Protein AF-0000000085066310 (afdb_homodimer)

Organism: Acidithiobacillus ferrooxidans (strain ATCC 23270 / DSM 14882 / CIP 104768 / NCIMB 8455) (NCBI:txid243159)

Foldseek 3Di:
DWAALVVLCVQAPQDDLLSFWGGWPDDDLFKTKTKGDSLQPQPRPCDDPSFAFLVCVVSVQLSRVSSSQCVNVPQPDPADRQRWFDWDDWDDKDFPDGTDNPFPDMKMKMWGFDDDDQKTKIWMFIDGPNHTGMITIIIGGRDRDDPVPPPPPPDPPPPCPPPDDD/DWAALVVLCVQAPQDDLLSFWGGWPDDDLFKTKTKGDSLQPQPRPCDDPSFAFLVCVVSVQLSRVSSSQCVNVPQPDPADRLRWFDWDDWDDKDFPDGTDNPFPDMKMKMWGFDDDDQKTKIWIFIDGPNHTGMITITIGGRDRDDPVPPPPPPDPPPPPPDPDDD

Nearest PDB structures (foldseek):
  1z6b-assembly4_E  TM=8.223E-01  e=6.954E-07  Plasmodium falciparum
  3az8-assembly2_I  TM=8.153E-01  e=3.524E-06  Plasmodium falciparum
  3bnv-assembly2_C  TM=6.975E-01  e=3.395E-04  Campylobacter jejuni
  3bnv-assembly4_H  TM=7.138E-01  e=5.490E-04  Campylobacter jejuni
  2own-assembly1_A  TM=6.903E-01  e=4.981E-02  Lactiplantibacillus plantarum

pLDDT: mean 79.01, std 23.28, range [21.73, 98.81]

Structure (mmCIF, N/CA/C/O backbone):
data_AF-0000000085066310-model_v1
#
loop_
_entity.id
_entity.type
_entity.pdbx_description
1 polymer '3-hydroxylacyl-ACP dehydratase'
#
loop_
_atom_site.group_PDB
_atom_site.id
_atom_site.type_symbol
_atom_site.label_atom_id
_atom_site.label_alt_id
_atom_site.label_comp_id
_atom_site.label_asym_id
_atom_site.label_entity_id
_atom_site.label_seq_id
_atom_site.pdbx_PDB_ins_code
_atom_site.Cartn_x
_atom_site.Cartn_y
_atom_site.Cartn_z
_atom_site.occupancy
_atom_site.B_iso_or_equiv
_atom_site.auth_seq_id
_atom_site.auth_comp_id
_atom_site.auth_asym_id
_atom_site.auth_atom_id
_atom_site.pdbx_PDB_model_num
ATOM 1 N N . MET A 1 1 ? -6.781 -30.469 -7.293 1 61.94 1 MET A N 1
ATOM 2 C CA . MET A 1 1 ? -6.387 -30.062 -5.941 1 61.94 1 MET A CA 1
ATOM 3 C C . MET A 1 1 ? -6.902 -28.672 -5.609 1 61.94 1 MET A C 1
ATOM 5 O O . MET A 1 1 ? -6.945 -27.797 -6.477 1 61.94 1 MET A O 1
ATOM 9 N N . GLN A 1 2 ? -7.566 -28.5 -4.441 1 82.88 2 GLN A N 1
ATOM 10 C CA . GLN A 1 2 ? -8.102 -27.188 -4.059 1 82.88 2 GLN A CA 1
ATOM 11 C C . GLN A 1 2 ? -6.98 -26.25 -3.629 1 82.88 2 GLN A C 1
ATOM 13 O O . GLN A 1 2 ? -6.117 -26.625 -2.83 1 82.88 2 GLN A O 1
ATOM 18 N N . LEU A 1 3 ? -6.816 -25.156 -4.305 1 93.94 3 LEU A N 1
ATOM 19 C CA . LEU A 1 3 ? -5.809 -24.156 -3.986 1 93.94 3 LEU A CA 1
ATOM 20 C C . LEU A 1 3 ? -6.328 -23.172 -2.943 1 93.94 3 LEU A C 1
ATOM 22 O O . LEU A 1 3 ? -6.707 -22.047 -3.279 1 93.94 3 LEU A O 1
ATOM 26 N N . ASP A 1 4 ? -6.316 -23.828 -1.697 1 95.19 4 ASP A N 1
ATOM 27 C CA . ASP A 1 4 ? -6.941 -23.109 -0.593 1 95.19 4 ASP A CA 1
ATOM 28 C C . ASP A 1 4 ? -5.914 -22.266 0.164 1 95.19 4 ASP A C 1
ATOM 30 O O . ASP A 1 4 ? -4.754 -22.172 -0.241 1 95.19 4 ASP A O 1
ATOM 34 N N . ARG A 1 5 ? -6.395 -21.672 1.243 1 94.19 5 ARG A N 1
ATOM 35 C CA . ARG A 1 5 ? -5.609 -20.734 2.037 1 94.19 5 ARG A CA 1
ATOM 36 C C . ARG A 1 5 ? -4.32 -21.375 2.535 1 94.19 5 ARG A C 1
ATOM 38 O O . ARG A 1 5 ? -3.262 -20.75 2.531 1 94.19 5 ARG A O 1
ATOM 45 N N . GLN A 1 6 ? -4.422 -22.547 2.949 1 89.94 6 GLN A N 1
ATOM 46 C CA . GLN A 1 6 ? -3.254 -23.266 3.455 1 89.94 6 GLN A CA 1
ATOM 47 C C . GLN A 1 6 ? -2.223 -23.484 2.352 1 89.94 6 GLN A C 1
ATOM 49 O O . GLN A 1 6 ? -1.021 -23.312 2.576 1 89.94 6 GLN A O 1
ATOM 54 N N . TRP A 1 7 ? -2.76 -23.953 1.267 1 91.19 7 TRP A N 1
ATOM 55 C CA . TRP A 1 7 ? -1.848 -24.141 0.143 1 91.19 7 TRP A CA 1
ATOM 56 C C . TRP A 1 7 ? -1.151 -22.828 -0.216 1 91.19 7 TRP A C 1
ATOM 58 O O . TRP A 1 7 ? 0.069 -22.797 -0.387 1 91.19 7 TRP A O 1
ATOM 68 N N . ILE A 1 8 ? -1.879 -21.688 -0.319 1 91.31 8 ILE A N 1
ATOM 69 C CA . ILE A 1 8 ? -1.356 -20.375 -0.689 1 91.31 8 ILE A CA 1
ATOM 70 C C . ILE A 1 8 ? -0.268 -19.953 0.296 1 91.31 8 ILE A C 1
ATOM 72 O O . ILE A 1 8 ? 0.771 -19.422 -0.105 1 91.31 8 ILE A O 1
ATOM 76 N N . ALA A 1 9 ? -0.475 -20.219 1.525 1 86.94 9 ALA A N 1
ATOM 77 C CA . ALA A 1 9 ? 0.463 -19.812 2.572 1 86.94 9 ALA A CA 1
ATOM 78 C C . ALA A 1 9 ? 1.837 -20.438 2.344 1 86.94 9 ALA A C 1
ATOM 80 O O . ALA A 1 9 ? 2.859 -19.844 2.697 1 86.94 9 ALA A O 1
ATOM 81 N N . GLY A 1 10 ? 1.832 -21.469 1.714 1 84.62 10 GLY A N 1
ATOM 82 C CA . GLY A 1 10 ? 3.084 -22.156 1.45 1 84.62 10 GLY A CA 1
ATOM 83 C C . GLY A 1 10 ? 3.797 -21.656 0.211 1 84.62 10 GLY A C 1
ATOM 84 O O . GLY A 1 10 ? 4.949 -22.016 -0.038 1 84.62 10 GLY A O 1
ATOM 85 N N . GLN A 1 11 ? 3.119 -20.781 -0.562 1 84.5 11 GLN A N 1
ATOM 86 C CA . GLN A 1 11 ? 3.641 -20.406 -1.87 1 84.5 11 GLN A CA 1
ATOM 87 C C . GLN A 1 11 ? 4.188 -18.969 -1.846 1 84.5 11 GLN A C 1
ATOM 89 O O . GLN A 1 11 ? 4.973 -18.594 -2.715 1 84.5 11 GLN A O 1
ATOM 94 N N . ILE A 1 12 ? 3.756 -18.172 -0.921 1 83.56 12 ILE A N 1
ATOM 95 C CA . ILE A 1 12 ? 4.117 -16.766 -0.964 1 83.56 12 ILE A CA 1
ATOM 96 C C . ILE A 1 12 ? 4.746 -16.344 0.365 1 83.56 12 ILE A C 1
ATOM 98 O O . ILE A 1 12 ? 4.527 -17 1.39 1 83.56 12 ILE A O 1
ATOM 102 N N . PRO A 1 13 ? 5.527 -15.25 0.332 1 78.5 13 PRO A N 1
ATOM 103 C CA . PRO A 1 13 ? 6.281 -14.852 1.522 1 78.5 13 PRO A CA 1
ATOM 104 C C . PRO A 1 13 ? 5.398 -14.242 2.605 1 78.5 13 PRO A C 1
ATOM 106 O O . PRO A 1 13 ? 5.809 -14.156 3.766 1 78.5 13 PRO A O 1
ATOM 109 N N . HIS A 1 14 ? 4.223 -13.836 2.262 1 79.25 14 HIS A N 1
ATOM 110 C CA . HIS A 1 14 ? 3.328 -13.219 3.234 1 79.25 14 HIS A CA 1
ATOM 111 C C . HIS A 1 14 ? 2.826 -14.234 4.254 1 79.25 14 HIS A C 1
ATOM 113 O O . HIS A 1 14 ? 2.361 -15.312 3.879 1 79.25 14 HIS A O 1
ATOM 119 N N . GLN A 1 15 ? 3.098 -13.859 5.555 1 75.31 15 GLN A N 1
ATOM 120 C CA . GLN A 1 15 ? 2.762 -14.836 6.586 1 75.31 15 GLN A CA 1
ATOM 121 C C . GLN A 1 15 ? 1.892 -14.211 7.672 1 75.31 15 GLN A C 1
ATOM 123 O O . GLN A 1 15 ? 1.785 -12.984 7.758 1 75.31 15 GLN A O 1
ATOM 128 N N . GLY A 1 16 ? 1.174 -15.195 8.391 1 80.69 16 GLY A N 1
ATOM 129 C CA . GLY A 1 16 ? 0.407 -14.773 9.547 1 80.69 16 GLY A CA 1
ATOM 130 C C . GLY A 1 16 ? -0.756 -13.867 9.195 1 80.69 16 GLY A C 1
ATOM 131 O O . GLY A 1 16 ? -1.56 -14.188 8.32 1 80.69 16 GLY A O 1
ATOM 132 N N . GLY A 1 17 ? -0.84 -12.703 9.945 1 83.81 17 GLY A N 1
ATOM 133 C CA . GLY A 1 17 ? -1.929 -11.758 9.75 1 83.81 17 GLY A CA 1
ATOM 134 C C . GLY A 1 17 ? -1.908 -11.094 8.383 1 83.81 17 GLY A C 1
ATOM 135 O O . GLY A 1 17 ? -2.906 -10.508 7.961 1 83.81 17 GLY A O 1
ATOM 136 N N . MET A 1 18 ? -0.832 -11.242 7.602 1 86.38 18 MET A N 1
ATOM 137 C CA . MET A 1 18 ? -0.729 -10.57 6.309 1 86.38 18 MET A CA 1
ATOM 138 C C . MET A 1 18 ? -0.994 -11.555 5.168 1 86.38 18 MET A C 1
ATOM 140 O O . MET A 1 18 ? -0.802 -11.211 3.998 1 86.38 18 MET A O 1
ATOM 144 N N . HIS A 1 19 ? -1.369 -12.727 5.562 1 90.25 19 HIS A N 1
ATOM 145 C CA . HIS A 1 19 ? -1.913 -13.648 4.574 1 90.25 19 HIS A CA 1
ATOM 146 C C . HIS A 1 19 ? -3.373 -13.328 4.2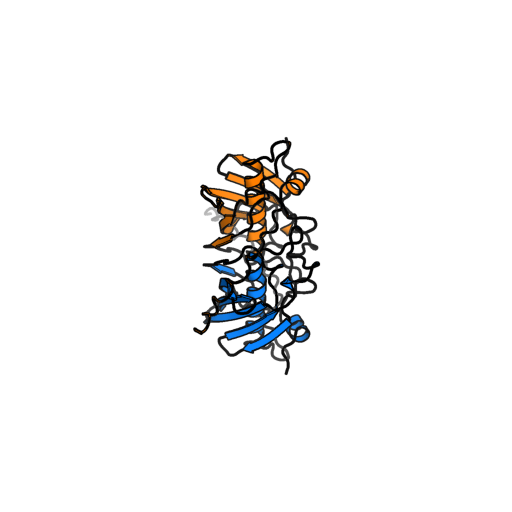7 1 90.25 19 HIS A C 1
ATOM 148 O O . HIS A 1 19 ? -4.266 -13.711 5.031 1 90.25 19 HIS A O 1
ATOM 154 N N . LEU A 1 20 ? -3.637 -12.82 3.061 1 94.81 20 LEU A N 1
ATOM 155 C CA . LEU A 1 20 ? -4.898 -12.125 2.834 1 94.81 20 LEU A CA 1
ATOM 156 C C . LEU A 1 20 ? -5.855 -12.977 2.012 1 94.81 20 LEU A C 1
ATOM 158 O O . LEU A 1 20 ? -7.074 -12.828 2.109 1 94.81 20 LEU A O 1
ATOM 162 N N . LEU A 1 21 ? -5.367 -13.859 1.198 1 96.88 21 LEU A N 1
ATOM 163 C CA . LEU A 1 21 ? -6.188 -14.586 0.234 1 96.88 21 LEU A CA 1
ATOM 164 C C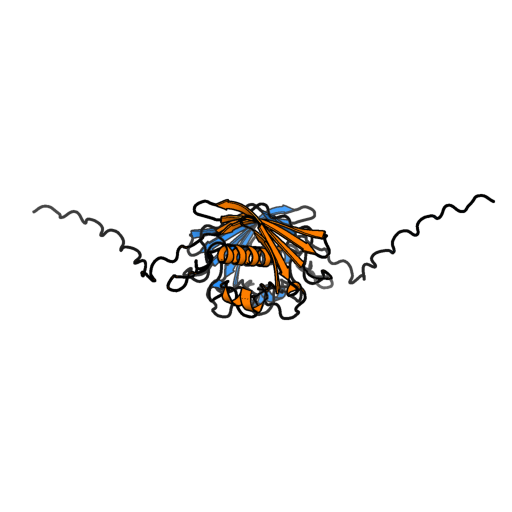 . LEU A 1 21 ? -6.734 -15.867 0.844 1 96.88 21 LEU A C 1
ATOM 166 O O . LEU A 1 21 ? -6.059 -16.516 1.651 1 96.88 21 LEU A O 1
ATOM 170 N N . ASP A 1 22 ? -7.922 -16.234 0.406 1 97.44 22 ASP A N 1
ATOM 171 C CA . ASP A 1 22 ? -8.555 -17.453 0.907 1 97.44 22 ASP A CA 1
ATOM 172 C C . ASP A 1 22 ? -8.367 -18.609 -0.069 1 97.44 22 ASP A C 1
ATOM 174 O O . ASP A 1 22 ? -8.219 -19.766 0.347 1 97.44 22 ASP A O 1
ATOM 178 N N . ALA A 1 23 ? -8.484 -18.266 -1.396 1 97.94 23 ALA A N 1
ATOM 179 C CA . ALA A 1 23 ? -8.445 -19.359 -2.365 1 97.94 23 ALA A CA 1
ATOM 180 C C . ALA A 1 23 ? -8.141 -18.828 -3.768 1 97.94 23 ALA A C 1
ATOM 182 O O . ALA A 1 23 ? -8.367 -17.656 -4.059 1 97.94 23 ALA A O 1
ATOM 183 N N . VAL A 1 24 ? -7.609 -19.781 -4.609 1 98.12 24 VAL A N 1
ATOM 184 C CA . VAL A 1 24 ? -7.574 -19.578 -6.055 1 98.12 24 VAL A CA 1
ATOM 185 C C . VAL A 1 24 ? -8.82 -20.188 -6.695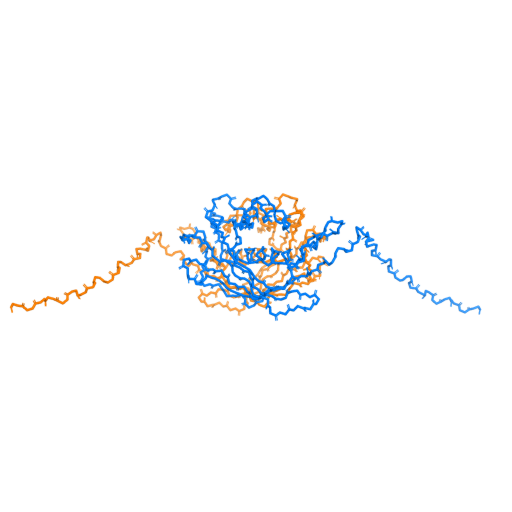 1 98.12 24 VAL A C 1
ATOM 187 O O . VAL A 1 24 ? -9.047 -21.391 -6.609 1 98.12 24 VAL A O 1
ATOM 190 N N . GLU A 1 25 ? -9.57 -19.359 -7.32 1 98 25 GLU A N 1
ATOM 191 C CA . GLU A 1 25 ? -10.789 -19.828 -7.969 1 98 25 GLU A CA 1
ATOM 192 C C . GLU A 1 25 ? -10.492 -20.391 -9.352 1 98 25 GLU A C 1
ATOM 194 O O . GLU A 1 25 ? -11.062 -21.422 -9.742 1 98 25 GLU A O 1
ATOM 199 N N . ARG A 1 26 ? -9.727 -19.75 -10.062 1 97.81 26 ARG A N 1
ATOM 200 C CA . ARG A 1 26 ? -9.32 -20.172 -11.398 1 97.81 26 ARG A CA 1
ATOM 201 C C . ARG A 1 26 ? -8 -19.531 -11.805 1 97.81 26 ARG A C 1
ATOM 203 O O . ARG A 1 26 ? -7.645 -18.469 -11.305 1 97.81 26 ARG A O 1
ATOM 210 N N . TRP A 1 27 ? -7.316 -20.234 -12.68 1 97.44 27 TRP A N 1
ATOM 211 C CA . TRP A 1 27 ? -6.078 -19.672 -13.211 1 97.44 27 TRP A CA 1
ATOM 212 C C . TRP A 1 27 ? -5.688 -20.344 -14.523 1 97.44 27 TRP A C 1
ATOM 214 O O . TRP A 1 27 ? -6.176 -21.438 -14.828 1 97.44 27 TRP A O 1
ATOM 224 N N . ASP A 1 28 ? -5.008 -19.703 -15.289 1 96.88 28 ASP A N 1
ATOM 225 C CA . ASP A 1 28 ? -4.305 -20.234 -16.453 1 96.88 28 ASP A CA 1
ATOM 226 C C . ASP A 1 28 ? -2.951 -19.562 -16.641 1 96.88 28 ASP A C 1
ATOM 228 O O . ASP A 1 28 ? -2.436 -18.938 -15.711 1 96.88 28 ASP A O 1
ATOM 232 N N . GLU A 1 29 ? -2.363 -19.688 -17.734 1 94.12 29 GLU A N 1
ATOM 233 C CA . GLU A 1 29 ? -1.018 -19.172 -17.953 1 94.12 29 GLU A CA 1
ATOM 234 C C . GLU A 1 29 ? -0.99 -17.641 -17.875 1 94.12 29 GLU A C 1
ATOM 236 O O . GLU A 1 29 ? 0.052 -17.047 -17.594 1 94.12 29 GLU A O 1
ATOM 241 N N . ASN A 1 30 ? -2.135 -17.047 -18.047 1 96.31 30 ASN A N 1
ATOM 242 C CA . ASN A 1 30 ? -2.113 -15.586 -18.172 1 96.31 30 ASN A CA 1
ATOM 243 C C . ASN A 1 30 ? -2.924 -14.906 -17.078 1 96.31 30 ASN A C 1
ATOM 245 O O . ASN A 1 30 ? -2.812 -13.695 -16.875 1 96.31 30 ASN A O 1
ATOM 249 N N . THR A 1 31 ? -3.715 -15.672 -16.453 1 97.88 31 THR A N 1
ATOM 250 C CA . THR A 1 31 ? -4.645 -15.023 -15.523 1 97.88 31 THR A CA 1
ATOM 251 C C . THR A 1 31 ? -4.797 -15.852 -14.25 1 97.88 31 THR A C 1
ATOM 253 O O . THR A 1 31 ? -4.68 -17.078 -14.281 1 97.88 31 THR A O 1
ATOM 256 N N . ILE A 1 32 ? -5.039 -15.133 -13.172 1 97.44 32 ILE A N 1
ATOM 257 C CA . ILE A 1 32 ? -5.43 -15.781 -11.93 1 97.44 32 ILE A CA 1
ATOM 258 C C . ILE A 1 32 ? -6.562 -15 -11.266 1 97.44 32 ILE A C 1
ATOM 260 O O . ILE A 1 32 ? -6.582 -13.766 -11.312 1 97.44 32 ILE A O 1
ATOM 264 N N . THR A 1 33 ? -7.5 -15.703 -10.711 1 98.69 33 THR A N 1
ATOM 265 C CA . THR A 1 33 ? -8.562 -15.125 -9.898 1 98.69 33 THR A CA 1
ATOM 266 C C . THR A 1 33 ? -8.586 -15.758 -8.508 1 98.69 33 THR A C 1
ATOM 268 O O . THR A 1 33 ? -8.641 -16.984 -8.375 1 98.69 33 THR A O 1
ATOM 271 N N . CYS A 1 34 ? -8.547 -14.906 -7.496 1 98.5 34 CYS A N 1
ATOM 272 C CA . CYS A 1 34 ? -8.547 -15.344 -6.102 1 98.5 34 CYS A CA 1
ATOM 273 C C . CYS A 1 34 ? -9.703 -14.727 -5.336 1 98.5 34 CYS A C 1
ATOM 275 O O . CYS A 1 34 ? -10.281 -13.719 -5.77 1 98.5 34 CYS A O 1
ATOM 277 N N . THR A 1 35 ? -9.984 -15.336 -4.227 1 98.44 35 THR A N 1
ATOM 278 C CA . THR A 1 35 ? -10.977 -14.789 -3.309 1 98.44 35 THR A CA 1
ATOM 279 C C . THR A 1 35 ? -10.344 -14.484 -1.952 1 98.44 35 THR A C 1
ATOM 281 O O . THR A 1 35 ? -9.328 -15.07 -1.588 1 98.44 35 THR A O 1
ATOM 284 N N . ALA A 1 36 ? -10.953 -13.492 -1.263 1 98.25 36 ALA A N 1
ATOM 285 C CA . ALA A 1 36 ? -10.484 -13.117 0.068 1 98.25 36 ALA A CA 1
ATOM 286 C C . ALA A 1 36 ? -11.633 -12.625 0.939 1 98.25 36 ALA A C 1
ATOM 288 O O . ALA A 1 36 ? -12.57 -12 0.441 1 98.25 36 ALA A O 1
ATOM 289 N N . THR A 1 37 ? -11.508 -12.852 2.266 1 97.88 37 THR A N 1
ATOM 290 C CA . THR A 1 37 ? -12.469 -12.359 3.246 1 97.88 37 THR A CA 1
ATOM 291 C C . THR A 1 37 ? -11.766 -11.555 4.332 1 97.88 37 THR A C 1
ATOM 293 O O . THR A 1 37 ? -12.414 -10.984 5.211 1 97.88 37 THR A O 1
ATOM 296 N N . SER A 1 38 ? -10.508 -11.438 4.254 1 96.44 38 SER A N 1
ATOM 297 C CA . SER A 1 38 ? -9.688 -10.906 5.336 1 96.44 38 SER A CA 1
ATOM 298 C C . SER A 1 38 ? -9.922 -9.406 5.52 1 96.44 38 SER A C 1
ATOM 300 O O . SER A 1 38 ? -9.617 -8.852 6.578 1 96.44 38 SER A O 1
ATOM 302 N N . HIS A 1 39 ? -10.43 -8.703 4.504 1 96.56 39 HIS A N 1
ATOM 303 C CA . HIS A 1 39 ? -10.719 -7.277 4.617 1 96.56 39 HIS A CA 1
ATOM 304 C C . HIS A 1 39 ? -11.734 -7.008 5.723 1 96.56 39 HIS A C 1
ATOM 306 O O . HIS A 1 39 ? -11.875 -5.871 6.18 1 96.56 39 HIS A O 1
ATOM 312 N N . ARG A 1 40 ? -12.391 -8.039 6.156 1 96 40 ARG A N 1
ATOM 313 C CA . ARG A 1 40 ? -13.422 -7.883 7.18 1 96 40 ARG A CA 1
ATOM 314 C C . ARG A 1 40 ? -12.867 -8.211 8.562 1 96 40 ARG A C 1
ATOM 316 O O . ARG A 1 40 ? -13.562 -8.062 9.57 1 96 40 ARG A O 1
ATOM 323 N N . TRP A 1 41 ? -11.695 -8.672 8.672 1 94.38 41 TRP A N 1
ATOM 324 C CA . TRP A 1 41 ? -11.086 -8.992 9.961 1 94.38 41 TRP A CA 1
ATOM 325 C C . TRP A 1 41 ? -10.805 -7.727 10.758 1 94.38 41 TRP A C 1
ATOM 327 O O . TRP A 1 41 ? -10.148 -6.809 10.266 1 94.38 41 TRP A O 1
ATOM 337 N N . GLU A 1 42 ? -11.211 -7.68 11.969 1 91 42 GLU A N 1
ATOM 338 C CA . GLU A 1 42 ? -10.945 -6.531 12.828 1 91 42 GLU A CA 1
ATOM 339 C C . GLU A 1 42 ? -9.477 -6.473 13.234 1 91 42 GLU A C 1
ATOM 341 O O . GLU A 1 42 ? -8.953 -5.395 13.523 1 91 42 GLU A O 1
ATOM 346 N N . THR A 1 43 ? -8.812 -7.602 13.172 1 87.06 43 THR A N 1
ATOM 347 C CA . THR A 1 43 ? -7.441 -7.707 13.664 1 87.06 43 THR A CA 1
ATOM 348 C C . THR A 1 43 ? -6.445 -7.57 12.516 1 87.06 43 THR A C 1
ATOM 350 O O . THR A 1 43 ? -5.25 -7.809 12.695 1 87.06 43 THR A O 1
ATOM 353 N N . LEU A 1 44 ? -6.938 -7.297 11.344 1 89.06 44 LEU A N 1
ATOM 354 C CA . LEU A 1 44 ? -6.035 -7.148 10.203 1 89.06 44 LEU A CA 1
ATOM 355 C C . LEU A 1 44 ? -5.023 -6.035 10.453 1 89.06 44 LEU A C 1
ATOM 357 O O . LEU A 1 44 ? -5.402 -4.891 10.695 1 89.06 44 LEU A O 1
ATOM 361 N N . PRO A 1 45 ? -3.742 -6.363 10.344 1 82.88 45 PRO A N 1
ATOM 362 C CA . PRO A 1 45 ? -2.701 -5.391 10.68 1 82.88 45 PRO A CA 1
ATOM 363 C C . PRO A 1 45 ? -2.727 -4.16 9.773 1 82.88 45 PRO A C 1
ATOM 365 O O . PRO A 1 45 ? -2.248 -3.092 10.164 1 82.88 45 PRO A O 1
ATOM 368 N N . LEU A 1 46 ? -3.324 -4.203 8.625 1 83.25 46 LEU A N 1
ATOM 369 C CA . LEU A 1 46 ? -3.348 -3.113 7.652 1 83.25 46 LEU A CA 1
ATOM 370 C C . LEU A 1 46 ? -4.355 -2.043 8.055 1 83.25 46 LEU A C 1
ATOM 372 O O . LEU A 1 46 ? -4.363 -0.947 7.492 1 83.25 46 LEU A O 1
ATOM 376 N N . ARG A 1 47 ? -5.156 -2.395 9.047 1 84.62 47 ARG A N 1
ATOM 377 C CA . ARG A 1 47 ? -6.16 -1.427 9.477 1 84.62 47 ARG A CA 1
ATOM 378 C C . ARG A 1 47 ? -5.523 -0.276 10.25 1 84.62 47 ARG A C 1
ATOM 380 O O . ARG A 1 47 ? -4.574 -0.483 11.008 1 84.62 47 ARG A O 1
ATOM 387 N N . ALA A 1 48 ? -6.035 0.836 9.969 1 75.44 48 ALA A N 1
ATOM 388 C CA . ALA A 1 48 ? -5.723 2.055 10.711 1 75.44 48 ALA A CA 1
ATOM 389 C C . ALA A 1 48 ? -6.988 2.674 11.297 1 75.44 48 ALA A C 1
ATOM 391 O O . ALA A 1 48 ? -7.926 2.998 10.562 1 75.44 48 ALA A O 1
ATOM 392 N N . HIS A 1 49 ? -7.09 2.734 12.578 1 73.19 49 HIS A N 1
ATOM 393 C CA . HIS A 1 49 ? -8.258 3.248 13.281 1 73.19 49 HIS A CA 1
ATOM 394 C C . HIS A 1 49 ? -9.5 2.434 12.953 1 73.19 49 HIS A C 1
ATOM 396 O O . HIS A 1 49 ? -10.562 3 12.664 1 73.19 49 HIS A O 1
ATOM 402 N N . GLY A 1 50 ? -9.242 1.265 12.875 1 78 50 GLY A N 1
ATOM 403 C CA . GLY A 1 50 ? -10.359 0.353 12.672 1 78 50 GLY A CA 1
ATOM 404 C C . GLY A 1 50 ? -10.812 0.274 11.227 1 78 50 GLY A C 1
ATOM 405 O O . GLY A 1 50 ? -11.758 -0.446 10.906 1 78 50 GLY A O 1
ATOM 406 N N . ARG A 1 51 ? -10.141 1.003 10.359 1 84.25 51 ARG A N 1
ATOM 407 C CA . ARG A 1 51 ? -10.547 1.027 8.953 1 84.25 51 ARG A CA 1
ATOM 408 C C . ARG A 1 51 ? -9.461 0.432 8.062 1 84.25 51 ARG A C 1
ATOM 410 O O . ARG A 1 51 ? -8.281 0.453 8.422 1 84.25 51 ARG A O 1
ATOM 417 N N . LEU A 1 52 ? -9.922 -0.106 6.941 1 90.25 52 LEU A N 1
ATOM 418 C CA . LEU A 1 52 ? -9.016 -0.588 5.902 1 90.25 52 LEU A CA 1
ATOM 419 C C . LEU A 1 52 ? -9.133 0.261 4.641 1 90.25 52 LEU A C 1
ATOM 421 O O . LEU A 1 52 ? -10.117 0.156 3.908 1 90.25 52 LEU A O 1
ATOM 425 N N . GLY A 1 53 ? -8.117 1.07 4.395 1 87.56 53 GLY A N 1
ATOM 426 C CA . GLY A 1 53 ? -8.148 1.915 3.211 1 87.56 53 GLY A CA 1
ATOM 427 C C . GLY A 1 53 ? -8.148 1.126 1.915 1 87.56 53 GLY A C 1
ATOM 428 O O . GLY A 1 53 ? -7.562 0.042 1.843 1 87.56 53 GLY A O 1
ATOM 429 N N . ALA A 1 54 ? -8.68 1.703 0.937 1 91.31 54 ALA A N 1
ATOM 430 C CA . ALA A 1 54 ? -8.828 1.015 -0.342 1 91.31 54 ALA A CA 1
ATOM 431 C C . ALA A 1 54 ? -7.469 0.723 -0.971 1 91.31 54 ALA A C 1
ATOM 433 O O . ALA A 1 54 ? -7.312 -0.264 -1.694 1 91.31 54 ALA A O 1
ATOM 434 N N . ALA A 1 55 ? -6.469 1.556 -0.714 1 89.25 55 ALA A N 1
ATOM 435 C CA . ALA A 1 55 ? -5.145 1.375 -1.301 1 89.25 55 ALA A CA 1
ATOM 436 C C . ALA A 1 55 ? -4.527 0.048 -0.867 1 89.25 55 ALA A C 1
ATOM 438 O O . ALA A 1 55 ? -3.68 -0.507 -1.567 1 89.25 55 ALA A O 1
ATOM 439 N N . CYS A 1 56 ? -4.984 -0.448 0.251 1 90.75 56 CYS A N 1
ATOM 440 C CA . CYS A 1 56 ? -4.492 -1.732 0.738 1 90.75 56 CYS A CA 1
ATOM 441 C C . CYS A 1 56 ? -4.867 -2.857 -0.219 1 90.75 56 CYS A C 1
ATOM 443 O O . CYS A 1 56 ? -4.293 -3.947 -0.157 1 90.75 56 CYS A O 1
ATOM 445 N N . GLY A 1 57 ? -5.789 -2.576 -1.09 1 94.69 57 GLY A N 1
ATOM 446 C CA . GLY A 1 57 ? -6.121 -3.547 -2.121 1 94.69 57 GLY A CA 1
ATOM 447 C C . GLY A 1 57 ? -4.934 -3.924 -2.986 1 94.69 57 GLY A C 1
ATOM 448 O O . GLY A 1 57 ? -4.91 -5.004 -3.582 1 94.69 57 GLY A O 1
ATOM 449 N N . ILE A 1 58 ? -3.994 -3.092 -3.031 1 91.56 58 ILE A N 1
ATOM 450 C CA . ILE A 1 58 ? -2.779 -3.377 -3.787 1 91.56 58 ILE A CA 1
ATOM 451 C C . ILE A 1 58 ? -2.072 -4.59 -3.186 1 91.56 58 ILE A C 1
ATOM 453 O O . ILE A 1 58 ? -1.518 -5.418 -3.914 1 91.56 58 ILE A O 1
ATOM 457 N N . GLU A 1 59 ? -2.068 -4.691 -1.887 1 90.31 59 GLU A N 1
ATOM 458 C CA . GLU A 1 59 ? -1.46 -5.844 -1.229 1 90.31 59 GLU A CA 1
ATOM 459 C C . GLU A 1 59 ? -2.168 -7.141 -1.616 1 90.31 59 GLU A C 1
ATOM 461 O O . GLU A 1 59 ? -1.526 -8.18 -1.783 1 90.31 59 GLU A O 1
ATOM 466 N N . TYR A 1 60 ? -3.486 -7.137 -1.712 1 95.19 60 TYR A N 1
ATOM 467 C CA . TYR A 1 60 ? -4.25 -8.289 -2.182 1 95.19 60 TYR A CA 1
ATOM 468 C C . TYR A 1 60 ? -3.822 -8.688 -3.59 1 95.19 60 TYR A C 1
ATOM 470 O O . TYR A 1 60 ? -3.611 -9.867 -3.869 1 95.19 60 TYR A O 1
ATOM 478 N N . ALA A 1 61 ? -3.723 -7.68 -4.402 1 95.44 61 ALA A N 1
ATOM 479 C CA . ALA A 1 61 ? -3.305 -7.922 -5.781 1 95.44 61 ALA A CA 1
ATOM 480 C C . ALA A 1 61 ? -1.889 -8.492 -5.832 1 95.44 61 ALA A C 1
ATOM 482 O O . ALA A 1 61 ? -1.616 -9.422 -6.59 1 95.44 61 ALA A O 1
ATOM 483 N N . ALA A 1 62 ? -1.027 -7.91 -5.055 1 91 62 ALA A N 1
ATOM 484 C CA . ALA A 1 62 ? 0.354 -8.383 -5.004 1 91 62 ALA A CA 1
ATOM 485 C C . ALA A 1 62 ? 0.415 -9.859 -4.621 1 91 62 ALA A C 1
ATOM 487 O O . ALA A 1 62 ? 1.188 -10.625 -5.203 1 91 62 ALA A O 1
ATOM 488 N N . GLN A 1 63 ? -0.368 -10.242 -3.65 1 91.06 63 GLN A N 1
ATOM 489 C CA . GLN A 1 63 ? -0.375 -11.641 -3.252 1 91.06 63 GLN A CA 1
ATOM 490 C C . GLN A 1 63 ? -0.905 -12.531 -4.375 1 91.06 63 GLN A C 1
ATOM 492 O O . GLN A 1 63 ? -0.362 -13.609 -4.629 1 91.06 63 GLN A O 1
ATOM 497 N N . ALA A 1 64 ? -1.969 -12.102 -5.039 1 95.5 64 ALA A N 1
ATOM 498 C CA . ALA A 1 64 ? -2.498 -12.875 -6.156 1 95.5 64 ALA A CA 1
ATOM 499 C C . ALA A 1 64 ? -1.438 -13.078 -7.234 1 95.5 64 ALA A C 1
ATOM 501 O O . ALA A 1 64 ? -1.284 -14.188 -7.766 1 95.5 64 ALA A O 1
ATOM 502 N N . MET A 1 65 ? -0.745 -12.062 -7.508 1 92.44 65 MET A N 1
ATOM 503 C CA . MET A 1 65 ? 0.312 -12.141 -8.508 1 92.44 65 MET A CA 1
ATOM 504 C C . MET A 1 65 ? 1.422 -13.086 -8.062 1 92.44 65 MET A C 1
ATOM 506 O O . MET A 1 65 ? 1.955 -13.852 -8.867 1 92.44 65 MET A O 1
ATOM 510 N N . ALA A 1 66 ? 1.774 -12.969 -6.836 1 88.44 66 ALA A N 1
ATOM 511 C CA . ALA A 1 66 ? 2.787 -13.875 -6.297 1 88.44 66 ALA A CA 1
ATOM 512 C C . ALA A 1 66 ? 2.342 -15.328 -6.414 1 88.44 66 ALA A C 1
ATOM 514 O O . ALA A 1 66 ? 3.135 -16.203 -6.781 1 88.44 66 ALA A O 1
ATOM 515 N N . VAL A 1 67 ? 1.121 -15.602 -6.094 1 91.69 67 VAL A N 1
ATOM 516 C CA . VAL A 1 67 ? 0.569 -16.953 -6.199 1 91.69 67 VAL A CA 1
ATOM 517 C C . VAL A 1 67 ? 0.606 -17.406 -7.652 1 91.69 67 VAL A C 1
ATOM 519 O O . VAL A 1 67 ? 0.965 -18.562 -7.938 1 91.69 67 VAL A O 1
ATOM 522 N N . HIS A 1 68 ? 0.251 -16.531 -8.523 1 93.12 68 HIS A N 1
ATOM 523 C CA . HIS A 1 68 ? 0.291 -16.875 -9.945 1 93.12 68 HIS A CA 1
ATOM 524 C C . HIS A 1 68 ? 1.701 -17.266 -10.375 1 93.12 68 HIS A C 1
ATOM 526 O O . HIS A 1 68 ? 1.887 -18.266 -11.078 1 93.12 68 HIS A O 1
ATOM 532 N N . GLY A 1 69 ? 2.582 -16.438 -9.977 1 86.38 69 GLY A N 1
ATOM 533 C CA . GLY A 1 69 ? 3.971 -16.75 -10.273 1 86.38 69 GLY A CA 1
ATOM 534 C C . GLY A 1 69 ? 4.398 -18.125 -9.758 1 86.38 69 GLY A C 1
ATOM 535 O O . GLY A 1 69 ? 5.102 -18.859 -10.453 1 86.38 69 GLY A O 1
ATOM 536 N N . ALA A 1 70 ? 4.012 -18.391 -8.602 1 85.31 70 ALA A N 1
ATOM 537 C CA . ALA A 1 70 ? 4.348 -19.672 -8 1 85.31 70 ALA A CA 1
ATOM 538 C C . ALA A 1 70 ? 3.738 -20.828 -8.797 1 85.31 70 ALA A C 1
ATOM 540 O O . ALA A 1 70 ? 4.34 -21.906 -8.914 1 85.31 70 ALA A O 1
ATOM 541 N N . LEU A 1 71 ? 2.564 -20.625 -9.242 1 88.81 71 LEU A N 1
ATOM 542 C CA . LEU A 1 71 ? 1.869 -21.641 -10.016 1 88.81 71 LEU A CA 1
ATOM 543 C C . LEU A 1 71 ? 2.531 -21.844 -11.383 1 88.81 71 LEU A C 1
ATOM 545 O O . LEU A 1 71 ? 2.553 -22.953 -11.914 1 88.81 71 LEU A O 1
ATOM 549 N N . LEU A 1 72 ? 2.977 -20.812 -11.945 1 85.19 72 LEU A N 1
ATOM 550 C CA . LEU A 1 72 ? 3.607 -20.875 -13.258 1 85.19 72 LEU A CA 1
ATOM 551 C C . LEU A 1 72 ? 4.996 -21.5 -13.164 1 85.19 72 LEU A C 1
ATOM 553 O O . LEU A 1 72 ? 5.477 -22.094 -14.133 1 85.19 72 LEU A O 1
ATOM 557 N N . CYS A 1 73 ? 5.625 -21.188 -12.109 1 78.12 73 CYS A N 1
ATOM 558 C CA . CYS A 1 73 ? 6.961 -21.734 -11.898 1 78.12 73 CYS A CA 1
ATOM 559 C C . CYS A 1 73 ? 7.004 -22.594 -10.641 1 78.12 73 CYS A C 1
ATOM 561 O O . CYS A 1 73 ? 7.559 -22.188 -9.617 1 78.12 73 CYS A O 1
ATOM 563 N N . PRO A 1 74 ? 6.281 -23.766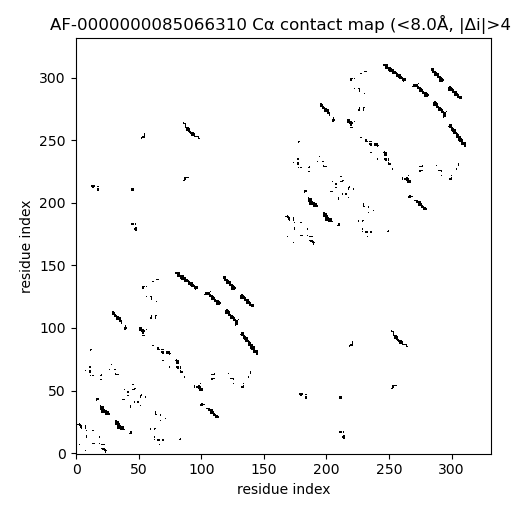 -10.781 1 62.66 74 PRO A N 1
ATOM 564 C CA . PRO A 1 74 ? 6.23 -24.594 -9.57 1 62.66 74 PRO A CA 1
ATOM 565 C C . PRO A 1 74 ? 7.613 -25.062 -9.125 1 62.66 74 PRO A C 1
ATOM 567 O O . PRO A 1 74 ? 8.508 -25.25 -9.953 1 62.66 74 PRO A O 1
ATOM 570 N N . THR A 1 75 ? 7.961 -24.781 -7.895 1 55.25 75 THR A N 1
ATOM 571 C CA . THR A 1 75 ? 9.219 -25.297 -7.371 1 55.25 75 THR A CA 1
ATOM 572 C C . THR A 1 75 ? 9.367 -26.781 -7.691 1 55.25 75 THR A C 1
ATOM 574 O O . THR A 1 75 ? 8.453 -27.578 -7.438 1 55.25 75 THR A O 1
ATOM 577 N N . THR A 1 76 ? 9.859 -27.109 -8.789 1 47.03 76 THR A N 1
ATOM 578 C CA . THR A 1 76 ? 10.211 -28.516 -8.914 1 47.03 76 THR A CA 1
ATOM 579 C C . THR A 1 76 ? 11.023 -28.984 -7.715 1 47.03 76 THR A C 1
ATOM 581 O O . THR A 1 76 ? 11.711 -28.172 -7.074 1 47.03 76 THR A O 1
ATOM 584 N N . GLY A 1 77 ? 10.984 -30.344 -7.336 1 43.03 77 GLY A N 1
ATOM 585 C CA . GLY A 1 77 ? 11.625 -31.141 -6.301 1 43.03 77 GLY A CA 1
ATOM 586 C C . GLY A 1 77 ? 12.773 -30.422 -5.625 1 43.03 77 GLY A C 1
ATOM 587 O O . GLY A 1 77 ? 12.805 -30.297 -4.398 1 43.03 77 GLY A O 1
ATOM 588 N N . GLU A 1 78 ? 14.102 -30.609 -6.148 1 44.53 78 GLU A N 1
ATOM 589 C CA . GLU A 1 78 ? 15.359 -30.172 -5.566 1 44.53 78 GLU A CA 1
ATOM 590 C C . GLU A 1 78 ? 15.5 -28.641 -5.629 1 44.53 78 GLU A C 1
ATOM 592 O O . GLU A 1 78 ? 16.484 -28.094 -5.16 1 44.53 78 GLU A O 1
ATOM 597 N N . GLY A 1 79 ? 14.766 -27.938 -6.496 1 44.34 79 GLY A N 1
ATOM 598 C CA . GLY A 1 79 ? 15.07 -26.578 -6.957 1 44.34 79 GLY A CA 1
ATOM 599 C C . GLY A 1 79 ? 14.32 -25.516 -6.191 1 44.34 79 GLY A C 1
ATOM 600 O O . GLY A 1 79 ? 13.352 -25.797 -5.48 1 44.34 79 GLY A O 1
ATOM 601 N N . HIS A 1 80 ? 14.984 -24.375 -5.938 1 43.88 80 HIS A N 1
ATOM 602 C CA .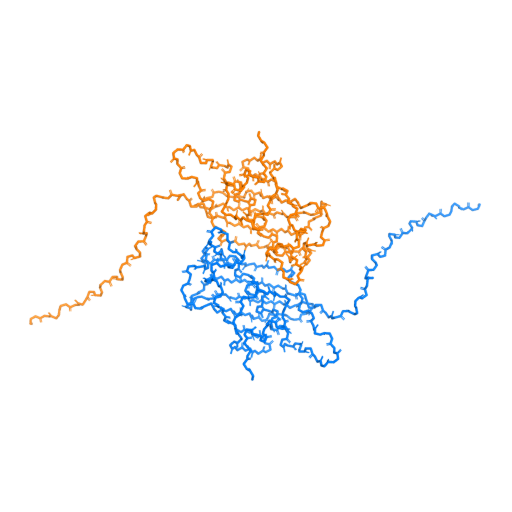 HIS A 1 80 ? 14.641 -23.172 -5.184 1 43.88 80 HIS A CA 1
ATOM 603 C C . HIS A 1 80 ? 13.328 -22.562 -5.676 1 43.88 80 HIS A C 1
ATOM 605 O O . HIS A 1 80 ? 13.133 -22.391 -6.883 1 43.88 80 HIS A O 1
ATOM 611 N N . ALA A 1 81 ? 12.227 -22.969 -5.148 1 43.72 81 ALA A N 1
ATOM 612 C CA . ALA A 1 81 ? 10.977 -22.25 -5.387 1 43.72 81 ALA A CA 1
ATOM 613 C C . ALA A 1 81 ? 11.25 -20.828 -5.879 1 43.72 81 ALA A C 1
ATOM 615 O O . ALA A 1 81 ? 12.148 -20.141 -5.379 1 43.72 81 ALA A O 1
ATOM 616 N N . VAL A 1 82 ? 11.039 -20.562 -7.176 1 46.41 82 VAL A N 1
ATOM 617 C CA . VAL A 1 82 ? 11.062 -19.172 -7.613 1 46.41 82 VAL A CA 1
ATOM 618 C C . VAL A 1 82 ? 10.664 -18.266 -6.453 1 46.41 82 VAL A C 1
ATOM 620 O O . VAL A 1 82 ? 9.594 -18.422 -5.863 1 46.41 82 VAL A O 1
ATOM 623 N N . GLN A 1 83 ? 11.5 -18.062 -5.543 1 50.72 83 GLN A N 1
ATOM 624 C CA . GLN A 1 83 ? 11.242 -17.062 -4.523 1 50.72 83 GLN A CA 1
ATOM 625 C C . GLN A 1 83 ? 10.477 -15.867 -5.102 1 50.72 83 GLN A C 1
ATOM 627 O O . GLN A 1 83 ? 10.883 -15.297 -6.117 1 50.72 83 GLN A O 1
ATOM 632 N N . LEU A 1 84 ? 9.109 -15.992 -5.195 1 54.16 84 LEU A N 1
ATOM 633 C CA . LEU A 1 84 ? 8.18 -14.938 -5.574 1 54.16 84 LEU A CA 1
ATOM 634 C C . LEU A 1 84 ? 8.805 -13.562 -5.367 1 54.16 84 LEU A C 1
ATOM 636 O O . LEU A 1 84 ? 9.438 -13.312 -4.336 1 54.16 84 LEU A O 1
ATOM 640 N N . GLY A 1 85 ? 9.156 -12.844 -6.566 1 62.62 85 GLY A N 1
ATOM 641 C CA . GLY A 1 85 ? 9.727 -11.531 -6.832 1 62.62 85 GLY A CA 1
ATOM 642 C C . GLY A 1 85 ? 9.07 -10.43 -6.02 1 62.62 85 GLY A C 1
ATOM 643 O O . GLY A 1 85 ? 8.164 -10.688 -5.227 1 62.62 85 GLY A O 1
ATOM 644 N N . TYR A 1 86 ? 9.656 -9.5 -5.754 1 71.75 86 TYR A N 1
ATOM 645 C CA . TYR A 1 86 ? 9.305 -8.25 -5.086 1 71.75 86 TYR A CA 1
ATOM 646 C C . TYR A 1 86 ? 8.57 -7.312 -6.031 1 71.75 86 TYR A C 1
ATOM 648 O O . TYR A 1 86 ? 8.852 -7.289 -7.234 1 71.75 86 TYR A O 1
ATOM 656 N N . LEU A 1 87 ? 7.516 -6.703 -5.406 1 79.38 87 LEU A N 1
ATOM 657 C CA . LEU A 1 87 ? 6.844 -5.641 -6.145 1 79.38 87 LEU A CA 1
ATOM 658 C C . LEU A 1 87 ? 7.824 -4.527 -6.504 1 79.38 87 LEU A C 1
ATOM 660 O O . LEU A 1 87 ? 8.477 -3.961 -5.625 1 79.38 87 LEU A O 1
ATOM 664 N N . ILE A 1 88 ? 8 -4.316 -7.793 1 80.12 88 ILE A N 1
ATOM 665 C CA . ILE A 1 88 ? 9 -3.322 -8.164 1 80.12 88 ILE A CA 1
ATOM 666 C C . ILE A 1 88 ? 8.312 -2.031 -8.602 1 80.12 88 ILE A C 1
ATOM 668 O O . ILE A 1 88 ? 8.922 -0.962 -8.602 1 80.12 88 ILE A O 1
ATOM 672 N N . SER A 1 89 ? 7.102 -2.111 -9.125 1 86.88 89 SER A N 1
ATOM 673 C CA . SER A 1 89 ? 6.379 -0.894 -9.477 1 86.88 89 SER A CA 1
ATOM 674 C C . SER A 1 89 ? 4.871 -1.104 -9.398 1 86.88 89 SER A C 1
ATOM 676 O O . SER A 1 89 ? 4.387 -2.227 -9.547 1 86.88 89 SER A O 1
ATOM 678 N N . VAL A 1 90 ? 4.191 -0.055 -9.078 1 90.38 90 VAL A N 1
ATOM 679 C CA . VAL A 1 90 ? 2.74 0.044 -9.195 1 90.38 90 VAL A CA 1
ATOM 680 C C . VAL A 1 90 ? 2.367 1.317 -9.953 1 90.38 90 VAL A C 1
ATOM 682 O O . VAL A 1 90 ? 2.971 2.371 -9.734 1 90.38 90 VAL A O 1
ATOM 685 N N . ARG A 1 91 ? 1.423 1.144 -10.891 1 88.62 91 ARG A N 1
ATOM 686 C CA . ARG A 1 91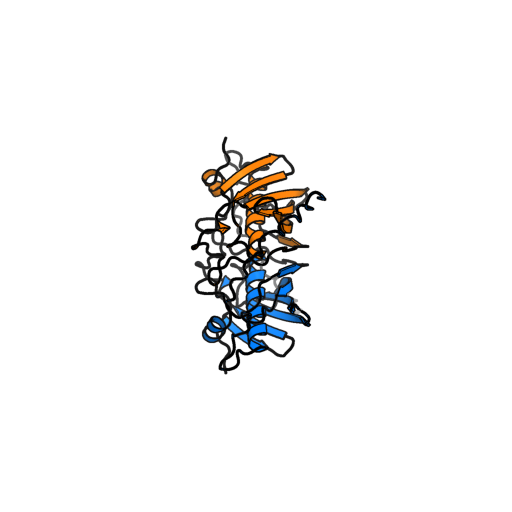 ? 1.085 2.271 -11.75 1 88.62 91 ARG A CA 1
ATOM 687 C C . ARG A 1 91 ? -0.415 2.324 -12.023 1 88.62 91 ARG A C 1
ATOM 689 O O . ARG A 1 91 ? -1.096 1.299 -11.977 1 88.62 91 ARG A O 1
ATOM 696 N N . ASN A 1 92 ? -0.857 3.584 -12.32 1 92.12 92 ASN A N 1
ATOM 697 C CA . ASN A 1 92 ? -2.209 3.85 -12.805 1 92.12 92 ASN A CA 1
ATOM 698 C C . ASN A 1 92 ? -3.26 3.188 -11.914 1 92.12 92 ASN A C 1
ATOM 700 O O . ASN A 1 92 ? -4.18 2.535 -12.414 1 92.12 92 ASN A O 1
ATOM 704 N N . VAL A 1 93 ? -3.041 3.344 -10.641 1 94.06 93 VAL A N 1
ATOM 705 C CA . VAL A 1 93 ? -3.994 2.768 -9.695 1 94.06 93 VAL A CA 1
ATOM 706 C C . VAL A 1 93 ? -5.199 3.695 -9.547 1 94.06 93 VAL A C 1
ATOM 708 O O . VAL A 1 93 ? -5.039 4.898 -9.328 1 94.06 93 VAL A O 1
ATOM 711 N N . VAL A 1 94 ? -6.344 3.15 -9.719 1 92.94 94 VAL A N 1
ATOM 712 C CA . VAL A 1 94 ? -7.594 3.877 -9.516 1 92.94 94 VAL A CA 1
ATOM 713 C C . VAL A 1 94 ? -8.383 3.246 -8.367 1 92.94 94 VAL A C 1
ATOM 715 O O . VAL A 1 94 ? -8.727 2.062 -8.422 1 92.94 94 VAL A O 1
ATOM 718 N N . LEU A 1 95 ? -8.641 3.994 -7.375 1 92.69 95 LEU A N 1
ATOM 719 C CA . LEU A 1 95 ? -9.492 3.588 -6.258 1 92.69 95 LEU A CA 1
ATOM 720 C C . LEU A 1 95 ? -10.914 4.109 -6.438 1 92.69 95 LEU A C 1
ATOM 722 O O . LEU A 1 95 ? -11.117 5.316 -6.586 1 92.69 95 LEU A O 1
ATOM 726 N N . ARG A 1 96 ? -11.859 3.291 -6.359 1 93.44 96 ARG A N 1
ATOM 727 C CA . ARG A 1 96 ? -13.242 3.705 -6.594 1 93.44 96 ARG A CA 1
ATOM 728 C C . ARG A 1 96 ? -14.016 3.809 -5.281 1 93.44 96 ARG A C 1
ATOM 730 O O . ARG A 1 96 ? -15.148 4.289 -5.258 1 93.44 96 ARG A O 1
ATOM 737 N N . VAL A 1 97 ? -13.453 3.312 -4.25 1 90.44 97 VAL A N 1
ATOM 738 C CA . VAL A 1 97 ? -13.938 3.48 -2.885 1 90.44 97 VAL A CA 1
ATOM 739 C C . VAL A 1 97 ? -12.805 3.965 -1.988 1 90.44 97 VAL A C 1
ATOM 741 O O . VAL A 1 97 ? -11.641 3.951 -2.391 1 90.44 97 VAL A O 1
ATOM 744 N N . SER A 1 98 ? -13.18 4.414 -0.831 1 84.12 98 SER A N 1
ATOM 745 C CA . SER A 1 98 ? -12.164 4.941 0.07 1 84.12 98 SER A CA 1
ATOM 746 C C . SER A 1 98 ? -11.656 3.863 1.023 1 84.12 98 SER A C 1
ATOM 748 O O . SER A 1 98 ? -10.555 3.973 1.562 1 84.12 98 SER A O 1
ATOM 750 N N . ARG A 1 99 ? -12.469 2.873 1.237 1 89.69 99 ARG A N 1
ATOM 751 C CA . ARG A 1 99 ? -12.141 1.853 2.227 1 89.69 99 ARG A CA 1
ATOM 752 C C . ARG A 1 99 ? -12.664 0.486 1.8 1 89.69 99 ARG A C 1
ATOM 754 O O . ARG A 1 99 ? -13.562 0.396 0.963 1 89.69 99 ARG A O 1
ATOM 761 N N . LEU A 1 100 ? -12.086 -0.558 2.393 1 95.19 100 LEU A N 1
ATOM 762 C CA . LEU A 1 100 ? -12.461 -1.917 2.018 1 95.19 100 LEU A CA 1
ATOM 763 C C . LEU A 1 100 ? -13.172 -2.621 3.166 1 95.19 100 LEU A C 1
ATOM 765 O O . LEU A 1 100 ? -13.852 -3.629 2.957 1 95.19 100 LEU A O 1
ATOM 769 N N . ASP A 1 101 ? -13 -2.201 4.41 1 94.19 101 ASP A N 1
ATOM 770 C CA . ASP A 1 101 ? -13.461 -2.922 5.594 1 94.19 101 ASP A CA 1
ATOM 771 C C . ASP A 1 101 ? -14.984 -2.91 5.684 1 94.19 101 ASP A C 1
ATOM 773 O O . ASP A 1 101 ? -15.57 -3.689 6.438 1 94.19 101 ASP A O 1
ATOM 777 N N . ASP A 1 102 ? -15.617 -2.021 4.957 1 94.31 102 ASP A N 1
ATOM 778 C CA . ASP A 1 102 ? -17.062 -1.92 5.051 1 94.31 102 ASP A CA 1
ATOM 779 C C . ASP A 1 102 ? -17.734 -2.555 3.834 1 94.31 102 ASP A C 1
ATOM 781 O O . ASP A 1 102 ? -18.938 -2.361 3.611 1 94.31 102 ASP A O 1
ATOM 785 N N . ILE A 1 103 ? -16.984 -3.203 2.967 1 96.19 103 ILE A N 1
ATOM 786 C CA . ILE A 1 103 ? -17.547 -3.949 1.842 1 96.19 103 ILE A CA 1
ATOM 787 C C . ILE A 1 103 ? -18.125 -5.273 2.334 1 96.19 103 ILE A C 1
ATOM 789 O O . ILE A 1 103 ? -17.422 -6.07 2.963 1 96.19 103 ILE A O 1
ATOM 793 N N . ASP A 1 104 ? -19.406 -5.398 1.891 1 93.25 104 ASP A N 1
ATOM 794 C CA . ASP A 1 104 ? -20.062 -6.664 2.225 1 93.25 104 ASP A CA 1
ATOM 795 C C . ASP A 1 104 ? -19.641 -7.77 1.26 1 93.25 104 ASP A C 1
ATOM 797 O O . ASP A 1 104 ? -19.312 -7.496 0.103 1 93.25 104 ASP A O 1
ATOM 801 N N . GLY A 1 105 ? -19.562 -8.953 1.714 1 95.19 105 GLY A N 1
ATOM 802 C CA . GLY A 1 105 ? -19.234 -10.078 0.852 1 95.19 105 GLY A CA 1
ATOM 803 C C . GLY A 1 105 ? -17.75 -10.266 0.657 1 95.19 105 GLY A C 1
ATOM 804 O O . GLY A 1 105 ? -16.953 -9.445 1.117 1 95.19 105 GLY A O 1
ATOM 805 N N . ASP A 1 106 ? -17.469 -11.25 -0.203 1 98 106 ASP A N 1
ATOM 806 C CA . ASP A 1 106 ? -16.062 -11.594 -0.427 1 98 106 ASP A CA 1
ATOM 807 C C . ASP A 1 106 ? -15.453 -10.711 -1.516 1 98 106 ASP A C 1
ATOM 809 O O . ASP A 1 106 ? -16.156 -10.258 -2.424 1 98 106 ASP A O 1
ATOM 813 N N . LEU A 1 107 ? -14.156 -10.469 -1.404 1 98.62 107 LEU A N 1
ATOM 814 C CA . LEU A 1 107 ? -13.43 -9.812 -2.486 1 98.62 107 LEU A CA 1
ATOM 815 C C . LEU A 1 107 ? -13.031 -10.82 -3.559 1 98.62 107 LEU A C 1
ATOM 817 O O . LEU A 1 107 ? -12.727 -11.977 -3.252 1 98.62 107 LEU A O 1
ATOM 821 N N . THR A 1 108 ? -13.078 -10.391 -4.777 1 98.75 108 THR A N 1
ATOM 822 C CA . THR A 1 108 ? -12.5 -11.109 -5.91 1 98.75 108 THR A CA 1
ATOM 823 C C . THR A 1 108 ? -11.312 -10.352 -6.484 1 98.75 108 THR A C 1
ATOM 825 O O . THR A 1 108 ? -11.445 -9.203 -6.914 1 98.75 108 THR A O 1
ATOM 828 N N . ILE A 1 109 ? -10.164 -10.977 -6.457 1 98.81 109 ILE A N 1
ATOM 829 C CA . ILE A 1 109 ? -8.93 -10.375 -6.961 1 98.81 109 ILE A CA 1
ATOM 830 C C . ILE A 1 109 ? -8.516 -11.07 -8.258 1 98.81 109 ILE A C 1
ATOM 832 O O . ILE A 1 109 ? -8.328 -12.289 -8.281 1 98.81 109 ILE A O 1
ATOM 836 N N . THR A 1 110 ? -8.352 -10.25 -9.281 1 98.75 110 THR A N 1
ATOM 837 C CA . THR A 1 110 ? -7.883 -10.797 -10.555 1 98.75 110 THR A CA 1
ATOM 838 C C . THR A 1 110 ? -6.59 -10.117 -10.992 1 98.75 110 THR A C 1
ATOM 840 O O . THR A 1 110 ? -6.449 -8.898 -10.859 1 98.75 110 THR A O 1
ATOM 843 N N . ALA A 1 111 ? -5.699 -10.914 -11.445 1 97.94 111 ALA A N 1
ATOM 844 C CA . ALA A 1 111 ? -4.469 -10.43 -12.062 1 97.94 111 ALA A CA 1
ATOM 845 C C . ALA A 1 111 ? -4.273 -11.031 -13.453 1 97.94 111 ALA A C 1
ATOM 847 O O . ALA A 1 111 ? -4.395 -12.25 -13.625 1 97.94 111 ALA A O 1
ATOM 848 N N . GLU A 1 112 ? -4.027 -10.164 -14.391 1 97.94 112 GLU A N 1
ATOM 849 C CA . GLU A 1 112 ? -3.789 -10.562 -15.773 1 97.94 112 GLU A CA 1
ATOM 850 C C . GLU A 1 112 ? -2.377 -10.195 -16.219 1 97.94 112 GLU A C 1
ATOM 852 O O . GLU A 1 112 ? -2.002 -9.016 -16.203 1 97.94 112 GLU A O 1
ATOM 857 N N . LYS A 1 113 ? -1.74 -11.203 -16.672 1 94.75 113 LYS A N 1
ATOM 858 C CA . LYS A 1 113 ? -0.38 -10.992 -17.156 1 94.75 113 LYS A CA 1
ATOM 859 C C . LYS A 1 113 ? -0.382 -10.25 -18.484 1 94.75 113 LYS A C 1
ATOM 861 O O . LYS A 1 113 ? -1.062 -10.656 -19.438 1 94.75 113 LYS A O 1
ATOM 866 N N . LEU A 1 114 ? 0.357 -9.148 -18.516 1 93.81 114 LEU A N 1
ATOM 867 C CA . LEU A 1 114 ? 0.432 -8.328 -19.719 1 93.81 114 LEU A CA 1
ATOM 868 C C . LEU A 1 114 ? 1.72 -8.609 -20.5 1 93.81 114 LEU A C 1
ATOM 870 O O . LEU A 1 114 ? 1.74 -8.547 -21.719 1 93.81 114 LEU A O 1
ATOM 874 N N . ALA A 1 115 ? 2.76 -8.82 -19.797 1 83.12 115 ALA A N 1
ATOM 875 C CA . ALA A 1 115 ? 4.066 -9.078 -20.406 1 83.12 115 ALA A CA 1
ATOM 876 C C . ALA A 1 115 ? 4.941 -9.914 -19.469 1 83.12 115 ALA A C 1
ATOM 878 O O . ALA A 1 115 ? 4.699 -9.969 -18.266 1 83.12 115 ALA A O 1
ATOM 879 N N . ASN A 1 116 ? 5.773 -10.75 -20.109 1 72.12 116 ASN A N 1
ATOM 880 C CA . ASN A 1 116 ? 6.727 -11.57 -19.359 1 72.12 116 ASN A CA 1
ATOM 881 C C . ASN A 1 116 ? 8.148 -11.391 -19.891 1 72.12 116 ASN A C 1
ATOM 883 O O . ASN A 1 116 ? 8.5 -11.938 -20.938 1 72.12 116 ASN A O 1
ATOM 887 N N . THR A 1 117 ? 8.719 -10.453 -19.406 1 70.31 117 THR A N 1
ATOM 888 C CA . THR A 1 117 ? 10.133 -10.336 -19.719 1 70.31 117 THR A CA 1
ATOM 889 C C . THR A 1 117 ? 10.984 -10.625 -18.484 1 70.31 117 THR A C 1
ATOM 891 O O . THR A 1 117 ? 10.805 -11.656 -17.828 1 70.31 117 THR A O 1
ATOM 894 N N . ASP A 1 118 ? 11.906 -9.812 -18.078 1 69.5 118 ASP A N 1
ATOM 895 C CA . ASP A 1 118 ? 12.703 -9.93 -16.859 1 69.5 118 ASP A CA 1
ATOM 896 C C . ASP A 1 118 ? 11.844 -9.711 -15.609 1 69.5 118 ASP A C 1
ATOM 898 O O . ASP A 1 118 ? 12.234 -10.078 -14.508 1 69.5 118 ASP A O 1
ATOM 902 N N . ASN A 1 119 ? 10.703 -9.125 -15.906 1 77.69 119 ASN A N 1
ATOM 903 C CA . ASN A 1 119 ? 9.695 -8.906 -14.875 1 77.69 119 ASN A CA 1
ATOM 904 C C . ASN A 1 119 ? 8.305 -9.281 -15.352 1 77.69 119 ASN A C 1
ATOM 906 O O . ASN A 1 119 ? 8.047 -9.336 -16.562 1 77.69 119 ASN A O 1
ATOM 910 N N . LEU A 1 120 ? 7.523 -9.719 -14.367 1 85 120 LEU A N 1
ATOM 911 C CA . LEU A 1 120 ? 6.125 -9.977 -14.68 1 85 120 LEU A CA 1
ATOM 912 C C . LEU A 1 120 ? 5.285 -8.719 -14.508 1 85 120 LEU A C 1
ATOM 914 O O . LEU A 1 120 ? 5.254 -8.133 -13.422 1 85 120 LEU A O 1
ATOM 918 N N . LEU A 1 121 ? 4.73 -8.289 -15.633 1 91.44 121 LEU A N 1
ATOM 919 C CA . LEU A 1 121 ? 3.799 -7.164 -15.57 1 91.44 121 LEU A CA 1
ATOM 920 C C . LEU A 1 121 ? 2.355 -7.656 -15.555 1 91.44 121 LEU A C 1
ATOM 922 O O . LEU A 1 121 ? 1.962 -8.477 -16.391 1 91.44 121 LEU A O 1
ATOM 926 N N . TYR A 1 122 ? 1.603 -7.098 -14.57 1 95.69 122 TYR A N 1
ATOM 927 C CA . TYR A 1 122 ? 0.208 -7.5 -14.422 1 95.69 122 TYR A CA 1
ATOM 928 C C . TYR A 1 122 ? -0.714 -6.289 -14.43 1 95.69 122 TYR A C 1
ATOM 930 O O . TYR A 1 122 ? -0.345 -5.215 -13.945 1 95.69 122 TYR A O 1
ATOM 938 N N . ARG A 1 123 ? -1.85 -6.477 -15.023 1 97.62 123 ARG A N 1
ATOM 939 C CA . ARG A 1 123 ? -3.012 -5.68 -14.641 1 97.62 123 ARG A CA 1
ATOM 940 C C . ARG A 1 123 ? -3.811 -6.371 -13.539 1 97.62 123 ARG A C 1
ATOM 942 O O . ARG A 1 123 ? -4.012 -7.586 -13.578 1 97.62 123 ARG A O 1
ATOM 949 N N . PHE A 1 124 ? -4.25 -5.609 -12.562 1 97.81 124 PHE A N 1
ATOM 950 C CA . PHE A 1 124 ? -5.023 -6.238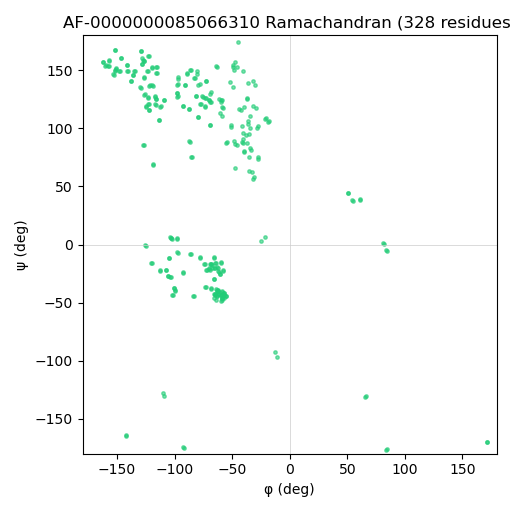 -11.5 1 97.81 124 PHE A CA 1
ATOM 951 C C . PHE A 1 124 ? -6.336 -5.496 -11.273 1 97.81 124 PHE A C 1
ATOM 953 O O . PHE A 1 124 ? -6.445 -4.309 -11.586 1 97.81 124 PHE A O 1
ATOM 960 N N . THR A 1 125 ? -7.297 -6.215 -10.75 1 98.56 125 THR A N 1
ATOM 961 C CA . THR A 1 125 ? -8.578 -5.68 -10.289 1 98.56 125 THR A CA 1
ATOM 962 C C . THR A 1 125 ? -8.961 -6.285 -8.945 1 98.56 125 THR A C 1
ATOM 964 O O . THR A 1 125 ? -8.633 -7.438 -8.664 1 98.56 125 THR A O 1
ATOM 967 N N . VAL A 1 126 ? -9.594 -5.535 -8.125 1 98.56 126 VAL A N 1
ATOM 968 C CA . VAL A 1 126 ? -10.234 -5.988 -6.895 1 98.56 126 VAL A CA 1
ATOM 969 C C . VAL A 1 126 ? -11.719 -5.629 -6.922 1 98.56 126 VAL A C 1
ATOM 971 O O . VAL A 1 126 ? -12.078 -4.453 -7.02 1 98.56 126 VAL A O 1
ATOM 974 N N . LEU A 1 127 ? -12.547 -6.617 -6.828 1 98.56 127 LEU A N 1
ATOM 975 C CA . LEU A 1 127 ? -13.992 -6.426 -6.867 1 98.56 127 LEU A CA 1
ATOM 976 C C . LEU A 1 127 ? -14.625 -6.824 -5.539 1 98.56 127 LEU A C 1
ATOM 978 O O . LEU A 1 127 ? -14.125 -7.711 -4.844 1 98.56 127 LEU A O 1
ATOM 982 N N . GLY A 1 128 ? -15.672 -6.191 -5.152 1 97.75 128 GLY A N 1
ATOM 983 C CA . GLY A 1 128 ? -16.578 -6.586 -4.086 1 97.75 128 GLY A CA 1
ATOM 984 C C . GLY A 1 128 ? -18.016 -6.684 -4.535 1 97.75 128 GLY A C 1
ATOM 985 O O . GLY A 1 128 ? -18.609 -5.691 -4.973 1 97.75 128 GLY A O 1
ATOM 986 N N . GLN A 1 129 ? -18.578 -7.902 -4.402 1 93.25 129 GLN A N 1
ATOM 987 C CA . GLN A 1 129 ? -19.938 -8.133 -4.848 1 93.25 129 GLN A CA 1
ATOM 988 C C . GLN A 1 129 ? -20.125 -7.711 -6.301 1 93.25 129 GLN A C 1
ATOM 990 O O . GLN A 1 129 ? -21.094 -7.023 -6.637 1 93.25 129 GLN A O 1
ATOM 995 N N . GLY A 1 130 ? -19.109 -7.973 -7.082 1 93.81 130 GLY A N 1
ATOM 996 C CA . GLY A 1 130 ? -19.188 -7.734 -8.516 1 93.81 130 GLY A CA 1
ATOM 997 C C . GLY A 1 130 ? -18.875 -6.297 -8.898 1 93.81 130 GLY A C 1
ATOM 998 O O . GLY A 1 130 ? -18.812 -5.969 -10.086 1 93.81 130 GLY A O 1
ATOM 999 N N . ARG A 1 131 ? -18.688 -5.449 -7.914 1 96.44 131 ARG A N 1
ATOM 1000 C CA . ARG A 1 131 ? -18.391 -4.047 -8.172 1 96.44 131 ARG A CA 1
ATOM 1001 C C . ARG A 1 131 ? -16.875 -3.789 -8.109 1 96.44 131 ARG A C 1
ATOM 1003 O O . ARG A 1 131 ? -16.203 -4.266 -7.199 1 96.44 131 ARG A O 1
ATOM 1010 N N . MET A 1 132 ? -16.422 -2.971 -9.078 1 97.94 132 MET A N 1
ATOM 1011 C CA . MET A 1 132 ? -15.008 -2.588 -9.102 1 97.94 132 MET A CA 1
ATOM 1012 C C . MET A 1 132 ? -14.672 -1.672 -7.934 1 97.94 132 MET A C 1
ATOM 1014 O O . MET A 1 132 ? -15.289 -0.621 -7.762 1 97.94 132 MET A O 1
ATOM 1018 N N . LEU A 1 133 ? -13.727 -2.09 -7.141 1 97.38 133 LEU A N 1
ATOM 1019 C CA . LEU A 1 133 ? -13.305 -1.292 -5.992 1 97.38 133 LEU A CA 1
ATOM 1020 C C . LEU A 1 133 ? -12.008 -0.551 -6.293 1 97.38 133 LEU A C 1
ATOM 1022 O O . LEU A 1 133 ? -11.852 0.614 -5.918 1 97.38 133 LEU A O 1
ATOM 1026 N N . LEU A 1 134 ? -11.102 -1.239 -6.902 1 96.75 134 LEU A N 1
ATOM 1027 C CA . LEU A 1 134 ? -9.852 -0.645 -7.367 1 96.75 134 LEU A CA 1
ATOM 1028 C C . LEU A 1 134 ? -9.242 -1.472 -8.492 1 96.75 134 LEU A C 1
ATOM 1030 O O . LEU A 1 134 ? -9.562 -2.652 -8.648 1 96.75 134 LEU A O 1
ATOM 1034 N N . ASP A 1 135 ? -8.383 -0.839 -9.297 1 97.38 135 ASP A N 1
ATOM 1035 C CA . ASP A 1 135 ? -7.602 -1.504 -10.336 1 97.38 135 ASP A CA 1
ATOM 1036 C C . ASP A 1 135 ? -6.289 -0.767 -10.586 1 97.38 135 ASP A C 1
ATOM 1038 O O . ASP A 1 135 ? -6.066 0.319 -10.047 1 97.38 135 ASP A O 1
ATOM 1042 N N . GLY A 1 136 ? -5.426 -1.434 -11.312 1 96.38 136 GLY A N 1
ATOM 1043 C CA . GLY A 1 136 ? -4.125 -0.867 -11.633 1 96.38 136 GLY A CA 1
ATOM 1044 C C . GLY A 1 136 ? -3.188 -1.861 -12.289 1 96.38 136 GLY A C 1
ATOM 1045 O O . GLY A 1 136 ? -3.625 -2.904 -12.781 1 96.38 136 GLY A O 1
ATOM 1046 N N . ARG A 1 137 ? -1.952 -1.44 -12.398 1 95.31 137 ARG A N 1
ATOM 1047 C CA . ARG A 1 137 ? -0.889 -2.291 -12.922 1 95.31 137 ARG A CA 1
ATOM 1048 C C . ARG A 1 137 ? 0.258 -2.414 -11.93 1 95.31 137 ARG A C 1
ATOM 1050 O O . ARG A 1 137 ? 0.491 -1.507 -11.125 1 95.31 137 ARG A O 1
ATOM 1057 N N . ALA A 1 138 ? 0.868 -3.527 -11.992 1 92.94 138 ALA A N 1
ATOM 1058 C CA . ALA A 1 138 ? 2.018 -3.748 -11.117 1 92.94 138 ALA A CA 1
ATOM 1059 C C . ALA A 1 138 ? 3.018 -4.707 -11.758 1 92.94 138 ALA A C 1
ATOM 1061 O O . ALA A 1 138 ? 2.637 -5.57 -12.555 1 92.94 138 ALA A O 1
ATOM 1062 N N . ALA A 1 139 ? 4.238 -4.52 -11.391 1 88.94 139 ALA A N 1
ATOM 1063 C CA . ALA A 1 139 ? 5.309 -5.387 -11.883 1 88.94 139 ALA A CA 1
ATOM 1064 C C . ALA A 1 139 ? 5.996 -6.117 -10.734 1 88.94 139 ALA A C 1
ATOM 1066 O O . ALA A 1 139 ? 6.246 -5.531 -9.68 1 88.94 139 ALA A O 1
ATOM 1067 N N . LEU A 1 140 ? 6.238 -7.379 -10.953 1 85.31 140 LEU A N 1
ATOM 1068 C CA . LEU A 1 140 ? 6.949 -8.211 -9.992 1 85.31 140 LEU A CA 1
ATOM 1069 C C . LEU A 1 140 ? 8.266 -8.719 -10.578 1 85.31 140 LEU A C 1
ATOM 1071 O O . LEU A 1 140 ? 8.305 -9.172 -11.727 1 85.31 140 LEU A O 1
ATOM 1075 N N . LEU A 1 141 ? 9.312 -8.469 -9.812 1 76.31 141 LEU A N 1
ATOM 1076 C CA . LEU A 1 141 ? 10.586 -9.062 -10.203 1 76.31 141 LEU A CA 1
ATOM 1077 C C . LEU A 1 141 ? 10.633 -10.539 -9.828 1 76.31 141 LEU A C 1
ATOM 1079 O O . LEU A 1 141 ? 10.344 -10.906 -8.688 1 76.31 141 LEU A O 1
ATOM 1083 N N . LEU A 1 142 ? 10.82 -11.344 -10.812 1 66.88 142 LEU A N 1
ATOM 1084 C CA . LEU A 1 142 ? 10.953 -12.773 -10.562 1 66.88 142 LEU A CA 1
ATOM 1085 C C . LEU A 1 142 ? 12.398 -13.141 -10.242 1 66.88 142 LEU A C 1
ATOM 1087 O O . LEU A 1 142 ? 13.32 -12.711 -10.938 1 66.88 142 LEU A O 1
ATOM 1091 N N . ASP A 1 143 ? 12.781 -13.07 -8.953 1 59.62 143 ASP A N 1
ATOM 1092 C CA . ASP A 1 143 ? 14.148 -13.5 -8.68 1 59.62 143 ASP A CA 1
ATOM 1093 C C . ASP A 1 143 ? 14.289 -15.008 -8.867 1 59.62 143 ASP A C 1
ATOM 1095 O O . ASP A 1 143 ? 13.492 -15.789 -8.344 1 59.62 143 ASP A O 1
ATOM 1099 N N . ALA A 1 144 ? 14.898 -15.336 -10.023 1 49.84 144 ALA A N 1
ATOM 1100 C CA . ALA A 1 144 ? 15.406 -16.703 -10.055 1 49.84 144 ALA A CA 1
ATOM 1101 C C . ALA A 1 144 ? 16.219 -17.016 -8.805 1 49.84 144 ALA A C 1
ATOM 1103 O O . ALA A 1 144 ? 16.812 -16.125 -8.195 1 49.84 144 ALA A O 1
ATOM 1104 N N . ASN A 1 145 ? 16.156 -17.969 -8.172 1 42.5 145 ASN A N 1
ATOM 1105 C CA . ASN A 1 145 ? 16.891 -18.406 -6.996 1 42.5 145 ASN A CA 1
ATOM 1106 C C . ASN A 1 145 ? 18.391 -18.219 -7.176 1 42.5 145 ASN A C 1
ATOM 1108 O O . ASN A 1 145 ? 19.062 -19.031 -7.82 1 42.5 145 ASN A O 1
ATOM 1112 N N . PRO A 1 146 ? 19.203 -16.969 -7.312 1 37.66 146 PRO A N 1
ATOM 1113 C CA . PRO A 1 146 ? 20.609 -17.312 -7.086 1 37.66 146 PRO A CA 1
ATOM 1114 C C . PRO A 1 146 ? 20.812 -18.156 -5.836 1 37.66 146 PRO A C 1
ATOM 1116 O O . PRO A 1 146 ? 19.938 -18.203 -4.961 1 37.66 146 PRO A O 1
ATOM 1119 N N . SER A 1 147 ? 21.875 -19.109 -5.684 1 35.69 147 SER A N 1
ATOM 1120 C CA . SER A 1 147 ? 22.484 -19.484 -4.41 1 35.69 147 SER A CA 1
ATOM 1121 C C . SER A 1 147 ? 22.484 -18.328 -3.43 1 35.69 147 SER A C 1
ATOM 1123 O O . SER A 1 147 ? 22.531 -17.156 -3.84 1 35.69 147 SER A O 1
ATOM 1125 N N . ALA A 1 148 ? 22.234 -18.469 -2.061 1 34.69 148 ALA A N 1
ATOM 1126 C CA . ALA A 1 148 ? 22.531 -17.625 -0.901 1 34.69 148 ALA A CA 1
ATOM 1127 C C . ALA A 1 148 ? 23.719 -16.719 -1.169 1 34.69 148 ALA A C 1
ATOM 1129 O O . ALA A 1 148 ? 24.656 -16.656 -0.359 1 34.69 148 ALA A O 1
ATOM 1130 N N . ALA A 1 149 ? 24.406 -16.625 -2.338 1 31.03 149 ALA A N 1
ATOM 1131 C CA . ALA A 1 149 ? 25.703 -15.945 -2.389 1 31.03 149 ALA A CA 1
ATOM 1132 C C . ALA A 1 149 ? 25.594 -14.492 -1.928 1 31.03 149 ALA A C 1
ATOM 1134 O O . ALA A 1 149 ? 24.656 -13.781 -2.326 1 31.03 149 ALA A O 1
ATOM 1135 N N . GLY A 1 150 ? 26.219 -14.203 -0.692 1 32.69 150 GLY A N 1
ATOM 1136 C CA . GLY A 1 150 ? 26.625 -12.961 -0.065 1 32.69 150 GLY A CA 1
ATOM 1137 C C . GLY A 1 150 ? 27.047 -11.898 -1.064 1 32.69 150 GLY A C 1
ATOM 1138 O O . GLY A 1 150 ? 28.141 -11.977 -1.629 1 32.69 150 GLY A O 1
ATOM 1139 N N . HIS A 1 151 ? 26.328 -11.562 -1.913 1 31.88 151 HIS A N 1
ATOM 1140 C CA . HIS A 1 151 ? 26.766 -10.508 -2.826 1 31.88 151 HIS A CA 1
ATOM 1141 C C . HIS A 1 151 ? 27.531 -9.414 -2.086 1 31.88 151 HIS A C 1
ATOM 1143 O O . HIS A 1 151 ? 26.953 -8.695 -1.261 1 31.88 151 HIS A O 1
ATOM 1149 N N . SER A 1 152 ? 28.828 -9.719 -1.807 1 28.97 152 SER A N 1
ATOM 1150 C CA . SER A 1 152 ? 29.875 -8.75 -1.499 1 28.97 152 SER A CA 1
ATOM 1151 C C . SER A 1 152 ? 29.781 -7.52 -2.395 1 28.97 152 SER A C 1
ATOM 1153 O O . SER A 1 152 ? 29.75 -7.641 -3.621 1 28.97 152 SER A O 1
ATOM 1155 N N . PHE A 1 153 ? 29.094 -6.578 -2.074 1 29.38 153 PHE A N 1
ATOM 1156 C CA . PHE A 1 153 ? 29.344 -5.289 -2.699 1 29.38 153 PHE A CA 1
ATOM 1157 C C . PHE A 1 153 ? 30.844 -5.074 -2.918 1 29.38 153 PHE A C 1
ATOM 1159 O O . PHE A 1 153 ? 31.625 -5.086 -1.964 1 29.38 153 PHE A O 1
ATOM 1166 N N . ALA A 1 154 ? 31.406 -5.52 -4.02 1 27.5 154 ALA A N 1
ATOM 1167 C CA . ALA A 1 154 ? 32.75 -5.203 -4.492 1 27.5 154 ALA A CA 1
ATOM 1168 C C . ALA A 1 154 ? 33.188 -3.812 -4.031 1 27.5 154 ALA A C 1
ATOM 1170 O O . ALA A 1 154 ? 32.375 -2.877 -4.023 1 27.5 154 ALA A O 1
ATOM 1171 N N . ALA A 1 155 ? 34.281 -3.775 -3.207 1 27.62 155 ALA A N 1
ATOM 1172 C CA . ALA A 1 155 ? 35.094 -2.631 -2.777 1 27.62 155 ALA A CA 1
ATOM 1173 C C . ALA A 1 155 ? 35.25 -1.614 -3.906 1 27.62 155 ALA A C 1
ATOM 1175 O O . ALA A 1 155 ? 35.375 -1.989 -5.074 1 27.62 155 ALA A O 1
ATOM 1176 N N . PRO A 1 156 ? 34.875 -0.379 -3.611 1 25.91 156 PRO A N 1
ATOM 1177 C CA . PRO A 1 156 ? 35.156 0.658 -4.605 1 25.91 156 PRO A CA 1
ATOM 1178 C C . PRO A 1 156 ? 36.531 0.487 -5.27 1 25.91 156 PRO A C 1
ATOM 1180 O O . PRO A 1 156 ? 37.469 -0.042 -4.652 1 25.91 156 PRO A O 1
ATOM 1183 N N . LEU A 1 157 ? 36.562 0.289 -6.531 1 25.86 157 LEU A N 1
ATOM 1184 C CA . LEU A 1 157 ? 37.719 0.322 -7.391 1 25.86 157 LEU A CA 1
ATOM 1185 C C . LEU A 1 157 ? 38.781 1.261 -6.82 1 25.86 157 LEU A C 1
ATOM 1187 O O . LEU A 1 157 ? 38.5 2.402 -6.465 1 25.86 157 LEU A O 1
ATOM 1191 N N . ALA A 1 158 ? 39.844 0.586 -6.133 1 28.92 158 ALA A N 1
ATOM 1192 C CA . ALA A 1 158 ? 41.062 1.266 -5.781 1 28.92 158 ALA A CA 1
ATOM 1193 C C . ALA A 1 158 ? 41.5 2.238 -6.879 1 28.92 158 ALA A C 1
ATOM 1195 O O . ALA A 1 158 ? 41.562 1.873 -8.055 1 28.92 158 ALA A O 1
ATOM 1196 N N . GLY A 1 159 ? 41.094 3.49 -6.707 1 24.91 159 GLY A N 1
ATOM 1197 C CA . GLY A 1 159 ? 41.656 4.512 -7.582 1 24.91 159 GLY A CA 1
ATOM 1198 C C . GLY A 1 159 ? 43.094 4.246 -7.961 1 24.91 159 GLY A C 1
ATOM 1199 O O . GLY A 1 159 ? 43.906 3.875 -7.109 1 24.91 159 GLY A O 1
ATOM 1200 N N . ILE A 1 160 ? 43.312 3.725 -9.156 1 26.47 160 ILE A N 1
ATOM 1201 C CA . ILE A 1 160 ? 44.531 3.637 -9.961 1 26.47 160 ILE A CA 1
ATOM 1202 C C . ILE A 1 160 ? 45.406 4.859 -9.711 1 26.47 160 ILE A C 1
ATOM 1204 O O . ILE A 1 160 ? 45.031 5.977 -10.086 1 26.47 160 ILE A O 1
ATOM 1208 N N . ARG A 1 161 ? 45.875 4.992 -8.359 1 30.31 161 ARG A N 1
ATOM 1209 C CA . ARG A 1 161 ? 46.938 5.965 -8.258 1 30.31 161 ARG A CA 1
ATOM 1210 C C . ARG A 1 161 ? 48 5.727 -9.328 1 30.31 161 ARG A C 1
ATOM 1212 O O . ARG A 1 161 ? 48.562 4.633 -9.414 1 30.31 161 ARG A O 1
ATOM 1219 N N . GLU A 1 162 ? 47.75 6.34 -10.422 1 27.78 162 GLU A N 1
ATOM 1220 C CA . GLU A 1 162 ? 48.781 6.449 -11.445 1 27.78 162 GLU A CA 1
ATOM 1221 C C . GLU A 1 162 ? 50.156 6.609 -10.828 1 27.78 162 GLU A C 1
ATOM 1223 O O . GLU A 1 162 ? 50.344 7.398 -9.898 1 27.78 162 GLU A O 1
ATOM 1228 N N . GLU A 1 163 ? 50.938 5.492 -10.641 1 28.25 163 GLU A N 1
ATOM 1229 C CA . GLU A 1 163 ? 52.344 5.488 -10.258 1 28.25 163 GLU A CA 1
ATOM 1230 C C . GLU A 1 163 ? 53.094 6.676 -10.867 1 28.25 163 GLU A C 1
ATOM 1232 O O . GLU A 1 163 ? 52.875 7.004 -12.039 1 28.25 163 GLU A O 1
ATOM 1237 N N . PRO A 1 164 ? 53.469 7.586 -10.016 1 32 164 PRO A N 1
ATOM 1238 C CA . PRO A 1 164 ? 54.406 8.547 -10.562 1 32 164 PRO A CA 1
ATOM 1239 C C . PRO A 1 164 ? 55.5 7.887 -11.398 1 32 164 PRO A C 1
ATOM 1241 O O . PRO A 1 164 ? 55.781 6.703 -11.211 1 32 164 PRO A O 1
ATOM 1244 N N . HIS A 1 165 ? 55.594 8.164 -12.695 1 25.56 165 HIS A N 1
ATOM 1245 C CA . HIS A 1 165 ? 56.75 7.793 -13.523 1 25.56 165 HIS A CA 1
ATOM 1246 C C . HIS A 1 165 ? 58.031 7.762 -12.711 1 25.56 165 HIS A C 1
ATOM 1248 O O . HIS A 1 165 ? 58.219 8.578 -11.812 1 25.56 165 HIS A O 1
ATOM 1254 N N . ALA A 1 166 ? 58.938 6.746 -12.883 1 22.64 166 ALA A N 1
ATOM 1255 C CA . ALA A 1 166 ? 60.312 6.602 -12.422 1 22.64 166 ALA A CA 1
ATOM 1256 C C . ALA A 1 166 ? 61.125 7.867 -12.711 1 22.64 166 ALA A C 1
ATOM 1258 O O . ALA A 1 166 ? 60.938 8.492 -13.758 1 22.64 166 ALA A O 1
ATOM 1259 N N . MET B 1 1 ? 7.035 24.359 19.031 1 61.97 1 MET B N 1
ATOM 1260 C CA . MET B 1 1 ? 6.637 23.062 19.578 1 61.97 1 MET B CA 1
ATOM 1261 C C . MET B 1 1 ? 7.152 21.922 18.703 1 61.97 1 MET B C 1
ATOM 1263 O O . MET B 1 1 ? 7.207 22.047 17.484 1 61.97 1 MET B O 1
ATOM 1267 N N . GLN B 1 2 ? 7.793 20.906 19.328 1 83.12 2 GLN B N 1
ATOM 1268 C CA . GLN B 1 2 ? 8.32 19.781 18.562 1 83.12 2 GLN B CA 1
ATOM 1269 C C . GLN B 1 2 ? 7.203 18.859 18.078 1 83.12 2 GLN B C 1
ATOM 1271 O O . GLN B 1 2 ? 6.324 18.484 18.859 1 83.12 2 GLN B O 1
ATOM 1276 N N . LEU B 1 3 ? 7.043 18.703 16.812 1 94.12 3 LEU B N 1
ATOM 1277 C CA . LEU B 1 3 ? 6.035 17.828 16.219 1 94.12 3 LEU B CA 1
ATOM 1278 C C . LEU B 1 3 ? 6.551 16.406 16.125 1 94.12 3 LEU B C 1
ATOM 1280 O O . LEU B 1 3 ? 6.938 15.953 15.039 1 94.12 3 LEU B O 1
ATOM 1284 N N . ASP B 1 4 ? 6.523 15.844 17.422 1 95.44 4 ASP B N 1
ATOM 1285 C CA . ASP B 1 4 ? 7.145 14.523 17.547 1 95.44 4 ASP B CA 1
ATOM 1286 C C . ASP B 1 4 ? 6.117 13.414 17.359 1 95.44 4 ASP B C 1
ATOM 1288 O O . ASP B 1 4 ? 4.961 13.68 17.031 1 95.44 4 ASP B O 1
ATOM 1292 N N . ARG B 1 5 ? 6.594 12.188 17.578 1 94.5 5 ARG B N 1
ATOM 1293 C CA . ARG B 1 5 ? 5.801 10.984 17.344 1 94.5 5 ARG B CA 1
ATOM 1294 C C . ARG B 1 5 ? 4.508 11.008 18.141 1 94.5 5 ARG B C 1
ATOM 1296 O O . ARG B 1 5 ? 3.449 10.625 17.641 1 94.5 5 ARG B O 1
ATOM 1303 N N . GLN B 1 6 ? 4.598 11.438 19.328 1 90.38 6 GLN B N 1
ATOM 1304 C CA . GLN B 1 6 ? 3.422 11.492 20.188 1 90.38 6 GLN B CA 1
ATOM 1305 C C . GLN B 1 6 ? 2.4 12.5 19.672 1 90.38 6 GLN B C 1
ATOM 1307 O O . GLN B 1 6 ? 1.198 12.227 19.656 1 90.38 6 GLN B O 1
ATOM 1312 N N . TRP B 1 7 ? 2.932 13.633 19.328 1 91.44 7 TRP B N 1
ATOM 1313 C CA . TRP B 1 7 ? 2.029 14.633 18.766 1 91.44 7 TRP B CA 1
ATOM 1314 C C . TRP B 1 7 ? 1.342 14.094 17.516 1 91.44 7 TRP B C 1
ATOM 1316 O O . TRP B 1 7 ? 0.122 14.211 17.359 1 91.44 7 TRP B O 1
ATOM 1326 N N . ILE B 1 8 ? 2.088 13.453 16.578 1 91.56 8 ILE B N 1
ATOM 1327 C CA . ILE B 1 8 ? 1.57 12.922 15.312 1 91.56 8 ILE B CA 1
ATOM 1328 C C . ILE B 1 8 ? 0.473 11.898 15.594 1 91.56 8 ILE B C 1
ATOM 1330 O O . ILE B 1 8 ? -0.562 11.891 14.922 1 91.56 8 ILE B O 1
ATOM 1334 N N . ALA B 1 9 ? 0.669 11.102 16.562 1 87.31 9 ALA B N 1
ATOM 1335 C CA . ALA B 1 9 ? -0.278 10.039 16.891 1 87.31 9 ALA B CA 1
ATOM 1336 C C . ALA B 1 9 ? -1.652 10.617 17.234 1 87.31 9 ALA B C 1
ATOM 1338 O O . ALA B 1 9 ? -2.676 9.977 16.984 1 87.31 9 ALA B O 1
ATOM 1339 N N . GLY B 1 10 ? -1.645 11.758 17.641 1 84.88 10 GLY B N 1
ATOM 1340 C CA . GLY B 1 10 ? -2.896 12.398 18 1 84.88 10 GLY B CA 1
ATOM 1341 C C . GLY B 1 10 ? -3.594 13.055 16.828 1 84.88 10 GLY B C 1
ATOM 1342 O O . GLY B 1 10 ? -4.746 13.477 16.938 1 84.88 10 GLY B O 1
ATOM 1343 N N . GLN B 1 11 ? -2.906 13.109 15.672 1 84.88 11 GLN B N 1
ATOM 1344 C CA . GLN B 1 11 ? -3.412 13.891 14.555 1 84.88 11 GLN B CA 1
ATOM 1345 C C . GLN B 1 11 ? -3.949 12.984 13.445 1 84.88 11 GLN B C 1
ATOM 1347 O O . GLN B 1 11 ? -4.719 13.43 12.594 1 84.88 11 GLN B O 1
ATOM 1352 N N . ILE B 1 12 ? -3.527 11.758 13.406 1 83.94 12 ILE B N 1
ATOM 1353 C CA . ILE B 1 12 ? -3.879 10.914 12.266 1 83.94 12 ILE B CA 1
ATOM 1354 C C . ILE B 1 12 ? -4.52 9.617 12.766 1 83.94 12 ILE B C 1
ATOM 1356 O O . ILE B 1 12 ? -4.316 9.219 13.914 1 83.94 12 ILE B O 1
ATOM 1360 N N . PRO B 1 13 ? -5.285 8.969 11.883 1 78.81 13 PRO B N 1
ATOM 1361 C CA . PRO B 1 13 ? -6.051 7.793 12.305 1 78.81 13 PRO B CA 1
ATOM 1362 C C . PRO B 1 13 ? -5.168 6.562 12.508 1 78.81 13 PRO B C 1
ATOM 1364 O O . PRO B 1 13 ? -5.59 5.602 13.164 1 78.81 13 PRO B O 1
ATOM 1367 N N . HIS B 1 14 ? -3.996 6.574 12 1 79.44 14 HIS B N 1
ATOM 1368 C CA . HIS B 1 14 ? -3.105 5.426 12.133 1 79.44 14 HIS B CA 1
ATOM 1369 C C . HIS B 1 14 ? -2.617 5.266 13.57 1 79.44 14 HIS B C 1
ATOM 1371 O O . HIS B 1 14 ? -2.137 6.227 14.172 1 79.44 14 HIS B O 1
ATOM 1377 N N . GLN B 1 15 ? -2.883 4.016 14.086 1 75.5 15 GLN B N 1
ATOM 1378 C CA . GLN B 1 15 ? -2.559 3.818 15.492 1 75.5 15 GLN B CA 1
ATOM 1379 C C . GLN B 1 15 ? -1.697 2.574 15.695 1 75.5 15 GLN B C 1
ATOM 1381 O O . GLN B 1 15 ? -1.586 1.74 14.789 1 75.5 15 GLN B O 1
ATOM 1386 N N . GLY B 1 16 ? -1.01 2.613 16.938 1 80.88 16 GLY B N 1
ATOM 1387 C CA . GLY B 1 16 ? -0.256 1.436 17.328 1 80.88 16 GLY B CA 1
ATOM 1388 C C . GLY B 1 16 ? 0.917 1.139 16.422 1 80.88 16 GLY B C 1
ATOM 1389 O O . GLY B 1 16 ? 1.728 2.021 16.141 1 80.88 16 GLY B O 1
ATOM 1390 N N . GLY B 1 17 ? 0.996 -0.164 15.984 1 83.56 17 GLY B N 1
ATOM 1391 C CA . GLY B 1 17 ? 2.092 -0.608 15.141 1 83.56 17 GLY B CA 1
ATOM 1392 C C . GLY B 1 17 ? 2.086 0.037 13.766 1 83.56 17 GLY B C 1
ATOM 1393 O O . GLY B 1 17 ? 3.092 0.005 13.055 1 83.56 17 GLY B O 1
ATOM 1394 N N . MET B 1 18 ? 1.018 0.728 13.367 1 86.25 18 MET B N 1
ATOM 1395 C CA . MET B 1 18 ? 0.932 1.315 12.031 1 86.25 18 MET B CA 1
ATOM 1396 C C . MET B 1 18 ? 1.201 2.816 12.078 1 86.25 18 MET B C 1
ATOM 1398 O O . MET B 1 18 ? 1.043 3.512 11.07 1 86.25 18 MET B O 1
ATOM 1402 N N . HIS B 1 19 ? 1.55 3.25 13.242 1 90.19 19 HIS B N 1
ATOM 1403 C CA . HIS B 1 19 ? 2.092 4.602 13.344 1 90.19 19 HIS B CA 1
ATOM 1404 C C . HIS B 1 19 ? 3.561 4.637 12.938 1 90.19 19 HIS B C 1
ATOM 1406 O O . HIS B 1 19 ? 4.438 4.281 13.719 1 90.19 19 HIS B O 1
ATOM 1412 N N . LEU B 1 20 ? 3.84 5.258 11.781 1 94.81 20 LEU B N 1
ATOM 1413 C CA . LEU B 1 20 ? 5.109 4.988 11.117 1 94.81 20 LEU B CA 1
ATOM 1414 C C . LEU B 1 20 ? 6.07 6.164 11.281 1 94.81 20 LEU B C 1
ATOM 1416 O O . LEU B 1 20 ? 7.289 5.988 11.227 1 94.81 20 LEU B O 1
ATOM 1420 N N . LEU B 1 21 ? 5.59 7.352 11.453 1 96.88 21 LEU B N 1
ATOM 1421 C CA . LEU B 1 21 ? 6.414 8.555 11.422 1 96.88 21 LEU B CA 1
ATOM 1422 C C . LEU B 1 21 ? 6.953 8.883 12.805 1 96.88 21 LEU B C 1
ATOM 1424 O O . LEU B 1 21 ? 6.273 8.664 13.812 1 96.88 21 LEU B O 1
ATOM 1428 N N . ASP B 1 22 ? 8.148 9.445 12.828 1 97.5 22 ASP B N 1
ATOM 1429 C CA . ASP B 1 22 ? 8.773 9.812 14.094 1 97.5 22 ASP B CA 1
ATOM 1430 C C . ASP B 1 22 ? 8.594 11.305 14.383 1 97.5 22 ASP B C 1
ATOM 1432 O O . ASP B 1 22 ? 8.43 11.703 15.539 1 97.5 22 ASP B O 1
ATOM 1436 N N . ALA B 1 23 ? 8.719 12.109 13.297 1 98 23 ALA B N 1
ATOM 1437 C CA . ALA B 1 23 ? 8.688 13.555 13.539 1 98 23 ALA B CA 1
ATOM 1438 C C . ALA B 1 23 ? 8.398 14.32 12.25 1 98 23 ALA B C 1
ATOM 1440 O O . ALA B 1 23 ? 8.625 13.812 11.148 1 98 23 ALA B O 1
ATOM 1441 N N . VAL B 1 24 ? 7.867 15.578 12.469 1 98.19 24 VAL B N 1
ATOM 1442 C CA . VAL B 1 24 ? 7.844 16.578 11.398 1 98.19 24 VAL B CA 1
ATOM 1443 C C . VAL B 1 24 ? 9.094 17.453 11.477 1 98.19 24 VAL B C 1
ATOM 1445 O O . VAL B 1 24 ? 9.32 18.141 12.477 1 98.19 24 VAL B O 1
ATOM 1448 N N . GLU B 1 25 ? 9.852 17.406 10.438 1 98 25 GLU B N 1
ATOM 1449 C CA . GLU B 1 25 ? 11.078 18.203 10.406 1 98 25 GLU B CA 1
ATOM 1450 C C . GLU B 1 25 ? 10.789 19.641 9.984 1 98 25 GLU B C 1
ATOM 1452 O O . GLU B 1 25 ? 11.352 20.578 10.547 1 98 25 GLU B O 1
ATOM 1457 N N . ARG B 1 26 ? 10.016 19.797 9.023 1 97.81 26 ARG B N 1
ATOM 1458 C CA . ARG B 1 26 ? 9.625 21.109 8.523 1 97.81 26 ARG B CA 1
ATOM 1459 C C . ARG B 1 26 ? 8.312 21.031 7.754 1 97.81 26 ARG B C 1
ATOM 1461 O O . ARG B 1 26 ? 7.953 19.969 7.23 1 97.81 26 ARG B O 1
ATOM 1468 N N . TRP B 1 27 ? 7.633 22.156 7.75 1 97.44 27 TRP B N 1
ATOM 1469 C CA . TRP B 1 27 ? 6.402 22.219 6.973 1 97.44 27 TRP B CA 1
ATOM 1470 C C . TRP B 1 27 ? 6.02 23.672 6.684 1 97.44 27 TRP B C 1
ATOM 1472 O O . TRP B 1 27 ? 6.504 24.594 7.348 1 97.44 27 TRP B O 1
ATOM 1482 N N . ASP B 1 28 ? 5.348 23.875 5.691 1 96.88 28 ASP B N 1
ATOM 1483 C CA . ASP B 1 28 ? 4.656 25.125 5.375 1 96.88 28 ASP B CA 1
ATOM 1484 C C . ASP B 1 28 ? 3.309 24.844 4.715 1 96.88 28 ASP B C 1
ATOM 1486 O O . ASP B 1 28 ? 2.785 23.734 4.797 1 96.88 28 ASP B O 1
ATOM 1490 N N . GLU B 1 29 ? 2.736 25.766 4.109 1 94.12 29 GLU B N 1
ATOM 1491 C CA . GLU B 1 29 ? 1.396 25.641 3.547 1 94.12 29 GLU B CA 1
ATOM 1492 C C . GLU B 1 29 ? 1.374 24.625 2.408 1 94.12 29 GLU B C 1
ATOM 1494 O O . GLU B 1 29 ? 0.331 24.031 2.113 1 94.12 29 GLU B O 1
ATOM 1499 N N . ASN B 1 30 ? 2.525 24.359 1.855 1 96.31 30 ASN B N 1
ATOM 1500 C CA . ASN B 1 30 ? 2.51 23.562 0.635 1 96.31 30 ASN B CA 1
ATOM 1501 C C . ASN B 1 30 ? 3.312 22.281 0.798 1 96.31 30 ASN B C 1
ATOM 1503 O O . ASN B 1 30 ? 3.205 21.359 -0.024 1 96.31 30 ASN B O 1
ATOM 1507 N N . THR B 1 31 ? 4.098 22.234 1.794 1 97.88 31 THR B N 1
ATOM 1508 C CA . THR B 1 31 ? 5.016 21.109 1.876 1 97.88 31 THR B CA 1
ATOM 1509 C C . THR B 1 31 ? 5.16 20.641 3.318 1 97.88 31 THR B C 1
ATOM 1511 O O . THR B 1 31 ? 5.043 21.422 4.254 1 97.88 31 THR B O 1
ATOM 1514 N N . ILE B 1 32 ? 5.395 19.359 3.443 1 97.5 32 ILE B N 1
ATOM 1515 C CA . ILE B 1 32 ? 5.773 18.797 4.734 1 97.5 32 ILE B CA 1
ATOM 1516 C C . ILE B 1 32 ? 6.898 17.781 4.547 1 97.5 32 ILE B C 1
ATOM 1518 O O . ILE B 1 32 ? 6.918 17.031 3.559 1 97.5 32 ILE B O 1
ATOM 1522 N N . THR B 1 33 ? 7.832 17.781 5.445 1 98.69 33 THR B N 1
ATOM 1523 C CA . THR B 1 33 ? 8.891 16.781 5.516 1 98.69 33 THR B CA 1
ATOM 1524 C C . THR B 1 33 ? 8.898 16.094 6.879 1 98.69 33 THR B C 1
ATOM 1526 O O . THR B 1 33 ? 8.945 16.75 7.914 1 98.69 33 THR B O 1
ATOM 1529 N N . CYS B 1 34 ? 8.844 14.766 6.848 1 98.56 34 CYS B N 1
ATOM 1530 C CA . CYS B 1 34 ? 8.828 13.953 8.062 1 98.56 34 CYS B CA 1
ATOM 1531 C C . CYS B 1 34 ? 9.992 12.969 8.07 1 98.56 34 CYS B C 1
ATOM 1533 O O . CYS B 1 34 ? 10.57 12.68 7.02 1 98.56 34 CYS B O 1
ATOM 1535 N N . THR B 1 35 ? 10.25 12.484 9.25 1 98.44 35 THR B N 1
ATOM 1536 C CA . THR B 1 35 ? 11.234 11.422 9.414 1 98.44 35 THR B CA 1
ATOM 1537 C C . THR B 1 35 ? 10.594 10.172 10.008 1 98.44 35 THR B C 1
ATOM 1539 O O . THR B 1 35 ? 9.562 10.266 10.688 1 98.44 35 THR B O 1
ATOM 1542 N N . ALA B 1 36 ? 11.188 9.016 9.664 1 98.31 36 ALA B N 1
ATOM 1543 C CA . ALA B 1 36 ? 10.703 7.746 10.203 1 98.31 36 ALA B CA 1
ATOM 1544 C C . ALA B 1 36 ? 11.852 6.75 10.375 1 98.31 36 ALA B C 1
ATOM 1546 O O . ALA B 1 36 ? 12.797 6.742 9.578 1 98.31 36 ALA B O 1
ATOM 1547 N N . THR B 1 37 ? 11.727 5.859 11.383 1 97.94 37 THR B N 1
ATOM 1548 C CA . THR B 1 37 ? 12.68 4.781 11.625 1 97.94 37 THR B CA 1
ATOM 1549 C C . THR B 1 37 ? 11.969 3.43 11.664 1 97.94 37 THR B C 1
ATOM 1551 O O . THR B 1 37 ? 12.617 2.387 11.781 1 97.94 37 THR B O 1
ATOM 1554 N N . SER B 1 38 ? 10.727 3.428 11.516 1 96.44 38 SER B N 1
ATOM 1555 C CA . SER B 1 38 ? 9.898 2.252 11.766 1 96.44 38 SER B CA 1
ATOM 1556 C C . SER B 1 38 ? 10.141 1.171 10.719 1 96.44 38 SER B C 1
ATOM 1558 O O . SER B 1 38 ? 9.836 -0.001 10.945 1 96.44 38 SER B O 1
ATOM 1560 N N . HIS B 1 39 ? 10.656 1.518 9.547 1 96.56 39 HIS B N 1
ATOM 1561 C CA . HIS B 1 39 ? 10.953 0.536 8.508 1 96.56 39 HIS B CA 1
ATOM 1562 C C . HIS B 1 39 ? 11.961 -0.499 9 1 96.56 39 HIS B C 1
ATOM 1564 O O . HIS B 1 39 ? 12.102 -1.566 8.398 1 96.56 39 HIS B O 1
ATOM 1570 N N . ARG B 1 40 ? 12.617 -0.188 10.078 1 96 40 ARG B N 1
ATOM 1571 C CA . ARG B 1 40 ? 13.641 -1.09 10.609 1 96 40 ARG B CA 1
ATOM 1572 C C . ARG B 1 40 ? 13.07 -1.966 11.719 1 96 40 ARG B C 1
ATOM 1574 O O . ARG B 1 40 ? 13.758 -2.848 12.234 1 96 40 ARG B O 1
ATOM 1581 N N . TRP B 1 41 ? 11.914 -1.76 12.148 1 94.38 41 TRP B N 1
ATOM 1582 C CA . TRP B 1 41 ? 11.297 -2.562 13.195 1 94.38 41 TRP B CA 1
ATOM 1583 C C . TRP B 1 41 ? 11.016 -3.979 12.703 1 94.38 41 TRP B C 1
ATOM 1585 O O . TRP B 1 41 ? 10.383 -4.164 11.656 1 94.38 41 TRP B O 1
ATOM 1595 N N . GLU B 1 42 ? 11.383 -4.957 13.438 1 91.06 42 GLU B N 1
ATOM 1596 C CA . GLU B 1 42 ? 11.109 -6.348 13.078 1 91.06 42 GLU B CA 1
ATOM 1597 C C . GLU B 1 42 ? 9.641 -6.691 13.266 1 91.06 42 GLU B C 1
ATOM 1599 O O . GLU B 1 42 ? 9.117 -7.59 12.602 1 91.06 42 GLU B O 1
ATOM 1604 N N . THR B 1 43 ? 8.961 -5.938 14.094 1 87.25 43 THR B N 1
ATOM 1605 C CA . THR B 1 43 ? 7.586 -6.25 14.469 1 87.25 43 THR B CA 1
ATOM 1606 C C . THR B 1 43 ? 6.602 -5.438 13.641 1 87.25 43 THR B C 1
ATOM 1608 O O . THR B 1 43 ? 5.402 -5.418 13.93 1 87.25 43 THR B O 1
ATOM 1611 N N . LEU B 1 44 ? 7.102 -4.695 12.672 1 89 44 LEU B N 1
ATOM 1612 C CA . LEU B 1 44 ? 6.215 -3.889 11.836 1 89 44 LEU B CA 1
ATOM 1613 C C . LEU B 1 44 ? 5.199 -4.77 11.117 1 89 44 LEU B C 1
ATOM 1615 O O . LEU B 1 44 ? 5.578 -5.684 10.383 1 89 44 LEU B O 1
ATOM 1619 N N . PRO B 1 45 ? 3.916 -4.473 11.305 1 82.75 45 PRO B N 1
ATOM 1620 C CA . PRO B 1 45 ? 2.873 -5.332 10.742 1 82.75 45 PRO B CA 1
ATOM 1621 C C . PRO B 1 45 ? 2.92 -5.395 9.211 1 82.75 45 PRO B C 1
ATOM 1623 O O . PRO B 1 45 ? 2.447 -6.367 8.617 1 82.75 45 PRO B O 1
ATOM 1626 N N . LEU B 1 46 ? 3.525 -4.473 8.531 1 83.31 46 LEU B N 1
ATOM 1627 C CA . LEU B 1 46 ? 3.564 -4.395 7.07 1 83.31 46 LEU B CA 1
ATOM 1628 C C . LEU B 1 46 ? 4.574 -5.387 6.504 1 83.31 46 LEU B C 1
ATOM 1630 O O . LEU B 1 46 ? 4.594 -5.633 5.293 1 83.31 46 LEU B O 1
ATOM 1634 N N . ARG B 1 47 ? 5.363 -5.934 7.406 1 84.69 47 ARG B N 1
ATOM 1635 C CA . ARG B 1 47 ? 6.367 -6.879 6.93 1 84.69 47 ARG B CA 1
ATOM 1636 C C . ARG B 1 47 ? 5.723 -8.195 6.512 1 84.69 47 ARG B C 1
ATOM 1638 O O . ARG B 1 47 ? 4.77 -8.656 7.141 1 84.69 47 ARG B O 1
ATOM 1645 N N . ALA B 1 48 ? 6.242 -8.688 5.48 1 75.25 48 ALA B N 1
ATOM 1646 C CA . ALA B 1 48 ? 5.93 -10.031 4.996 1 75.25 48 ALA B CA 1
ATOM 1647 C C . ALA B 1 48 ? 7.188 -10.883 4.891 1 75.25 48 ALA B C 1
ATOM 1649 O O . ALA B 1 48 ? 8.133 -10.523 4.184 1 75.25 48 ALA B O 1
ATOM 1650 N N . HIS B 1 49 ? 7.281 -11.922 5.652 1 73.12 49 HIS B N 1
ATOM 1651 C CA . HIS B 1 49 ? 8.445 -12.805 5.699 1 73.12 49 HIS B CA 1
ATOM 1652 C C . HIS B 1 49 ? 9.695 -12.047 6.133 1 73.12 49 HIS B C 1
ATOM 1654 O O . HIS B 1 49 ? 10.75 -12.18 5.52 1 73.12 49 HIS B O 1
ATOM 1660 N N . GLY B 1 50 ? 9.438 -11.242 6.984 1 78.12 50 GLY B N 1
ATOM 1661 C CA . GLY B 1 50 ? 10.555 -10.523 7.574 1 78.12 50 GLY B CA 1
ATOM 1662 C C . GLY B 1 50 ? 11.023 -9.344 6.734 1 78.12 50 GLY B C 1
ATOM 1663 O O . GLY B 1 50 ? 11.977 -8.664 7.094 1 78.12 50 GLY B O 1
ATOM 1664 N N . ARG B 1 51 ? 10.359 -9.125 5.617 1 84.25 51 ARG B N 1
ATOM 1665 C CA . ARG B 1 51 ? 10.773 -8.047 4.723 1 84.25 51 ARG B CA 1
ATOM 1666 C C . ARG B 1 51 ? 9.695 -6.977 4.621 1 84.25 51 ARG B C 1
ATOM 1668 O O . ARG B 1 51 ? 8.508 -7.258 4.824 1 84.25 51 ARG B O 1
ATOM 1675 N N . LEU B 1 52 ? 10.156 -5.766 4.336 1 90.31 52 LEU B N 1
ATOM 1676 C CA . LEU B 1 52 ? 9.258 -4.652 4.059 1 90.31 52 LEU B CA 1
ATOM 1677 C C . LEU B 1 52 ? 9.383 -4.199 2.609 1 90.31 52 LEU B C 1
ATOM 1679 O O . LEU B 1 52 ? 10.375 -3.559 2.238 1 90.31 52 LEU B O 1
ATOM 1683 N N . GLY B 1 53 ? 8.383 -4.508 1.819 1 87.62 53 GLY B N 1
ATOM 1684 C CA . GLY B 1 53 ? 8.414 -4.109 0.421 1 87.62 53 GLY B CA 1
ATOM 1685 C C . GLY B 1 53 ? 8.422 -2.605 0.227 1 87.62 53 GLY B C 1
ATOM 1686 O O . GLY B 1 53 ? 7.836 -1.869 1.021 1 87.62 53 GLY B O 1
ATOM 1687 N N . ALA B 1 54 ? 8.969 -2.199 -0.84 1 91.44 54 ALA B N 1
ATOM 1688 C CA . ALA B 1 54 ? 9.125 -0.771 -1.098 1 91.44 54 ALA B CA 1
ATOM 1689 C C . ALA B 1 54 ? 7.773 -0.089 -1.278 1 91.44 54 ALA B C 1
ATOM 1691 O O . ALA B 1 54 ? 7.621 1.093 -0.96 1 91.44 54 ALA B O 1
ATOM 1692 N N . ALA B 1 55 ? 6.777 -0.809 -1.773 1 89.31 55 ALA B N 1
ATOM 1693 C CA . ALA B 1 55 ? 5.457 -0.231 -2.012 1 89.31 55 ALA B CA 1
ATOM 1694 C C . ALA B 1 55 ? 4.828 0.262 -0.71 1 89.31 55 ALA B C 1
ATOM 1696 O O . ALA B 1 55 ? 3.98 1.157 -0.722 1 89.31 55 ALA B O 1
ATOM 1697 N N . CYS B 1 56 ? 5.277 -0.294 0.383 1 90.94 56 CYS B N 1
ATOM 1698 C CA . CYS B 1 56 ? 4.777 0.129 1.686 1 90.94 56 CYS B CA 1
ATOM 1699 C C . CYS B 1 56 ? 5.156 1.577 1.973 1 90.94 56 CYS B C 1
ATOM 1701 O O . CYS B 1 56 ? 4.578 2.211 2.857 1 90.94 56 CYS B O 1
ATOM 1703 N N . GLY B 1 57 ? 6.09 2.074 1.211 1 94.75 57 GLY B N 1
ATOM 1704 C CA . GLY B 1 57 ? 6.426 3.484 1.327 1 94.75 57 GLY B CA 1
ATOM 1705 C C . GLY B 1 57 ? 5.246 4.402 1.071 1 94.75 57 GLY B C 1
ATOM 1706 O O . GLY B 1 57 ? 5.223 5.543 1.541 1 94.75 57 GLY B O 1
ATOM 1707 N N . ILE B 1 58 ? 4.301 3.914 0.397 1 91.5 58 ILE B N 1
ATOM 1708 C CA . ILE B 1 58 ? 3.092 4.688 0.138 1 91.5 58 ILE B CA 1
ATOM 1709 C C . ILE B 1 58 ? 2.375 4.98 1.454 1 91.5 58 ILE B C 1
ATOM 1711 O O . ILE B 1 58 ? 1.822 6.066 1.638 1 91.5 58 ILE B O 1
ATOM 1715 N N . GLU B 1 59 ? 2.371 4.031 2.346 1 90.38 59 GLU B N 1
ATOM 1716 C CA . GLU B 1 59 ? 1.753 4.242 3.652 1 90.38 59 GLU B CA 1
ATOM 1717 C C . GLU B 1 59 ? 2.461 5.348 4.426 1 90.38 59 GLU B C 1
ATOM 1719 O O . GLU B 1 59 ? 1.817 6.133 5.129 1 90.38 59 GLU B O 1
ATOM 1724 N N . TYR B 1 60 ? 3.777 5.422 4.371 1 95.19 60 TYR B N 1
ATOM 1725 C CA . TYR B 1 60 ? 4.539 6.508 4.98 1 95.19 60 TYR B CA 1
ATOM 1726 C C . TYR B 1 60 ? 4.125 7.855 4.406 1 95.19 60 TYR B C 1
ATOM 1728 O O . TYR B 1 60 ? 3.914 8.82 5.152 1 95.19 60 TYR B O 1
ATOM 1736 N N . ALA B 1 61 ? 4.023 7.867 3.113 1 95.44 61 ALA B N 1
ATOM 1737 C CA . ALA B 1 61 ? 3.611 9.094 2.436 1 95.44 61 ALA B CA 1
ATOM 1738 C C . ALA B 1 61 ? 2.195 9.492 2.836 1 95.44 61 ALA B C 1
ATOM 1740 O O . ALA B 1 61 ? 1.923 10.672 3.09 1 95.44 61 ALA B O 1
ATOM 1741 N N . ALA B 1 62 ? 1.33 8.523 2.863 1 91.06 62 ALA B N 1
ATOM 1742 C CA . ALA B 1 62 ? -0.054 8.781 3.254 1 91.06 62 ALA B CA 1
ATOM 1743 C C . ALA B 1 62 ? -0.124 9.406 4.641 1 91.06 62 ALA B C 1
ATOM 1745 O O . ALA B 1 62 ? -0.893 10.344 4.867 1 91.06 62 ALA B O 1
ATOM 1746 N N . GLN B 1 63 ? 0.649 8.891 5.547 1 91.12 63 GLN B N 1
ATOM 1747 C CA . GLN B 1 63 ? 0.649 9.461 6.891 1 91.12 63 GLN B CA 1
ATOM 1748 C C . GLN B 1 63 ? 1.188 10.883 6.887 1 91.12 63 GLN B C 1
ATOM 1750 O O . GLN B 1 63 ? 0.645 11.766 7.562 1 91.12 63 GLN B O 1
ATOM 1755 N N . ALA B 1 64 ? 2.26 11.141 6.148 1 95.56 64 ALA B N 1
ATOM 1756 C CA . ALA B 1 64 ? 2.799 12.492 6.059 1 95.56 64 ALA B CA 1
ATOM 1757 C C . ALA B 1 64 ? 1.747 13.469 5.531 1 95.56 64 ALA B C 1
ATOM 1759 O O . ALA B 1 64 ? 1.594 14.57 6.062 1 95.56 64 ALA B O 1
ATOM 1760 N N . MET B 1 65 ? 1.059 13.039 4.562 1 92.5 65 MET B N 1
ATOM 1761 C CA . MET B 1 65 ? 0.009 13.875 3.982 1 92.5 65 MET B CA 1
ATOM 1762 C C . MET B 1 65 ? -1.108 14.117 4.992 1 92.5 65 MET B C 1
ATOM 1764 O O . MET B 1 65 ? -1.639 15.227 5.078 1 92.5 65 MET B O 1
ATOM 1768 N N . ALA B 1 66 ? -1.468 13.094 5.676 1 88.5 66 ALA B N 1
ATOM 1769 C CA . ALA B 1 66 ? -2.49 13.242 6.707 1 88.5 66 ALA B CA 1
ATOM 1770 C C . ALA B 1 66 ? -2.049 14.242 7.773 1 88.5 66 ALA B C 1
ATOM 1772 O O . ALA B 1 66 ? -2.842 15.078 8.219 1 88.5 66 ALA B O 1
ATOM 1773 N N . VAL B 1 67 ? -0.829 14.164 8.195 1 91.69 67 VAL B N 1
ATOM 1774 C CA . VAL B 1 67 ? -0.282 15.086 9.18 1 91.69 67 VAL B CA 1
ATOM 1775 C C . VAL B 1 67 ? -0.309 16.516 8.633 1 91.69 67 VAL B C 1
ATOM 1777 O O . VAL B 1 67 ? -0.671 17.453 9.344 1 91.69 67 VAL B O 1
ATOM 1780 N N . HIS B 1 68 ? 0.049 16.641 7.41 1 93.19 68 HIS B N 1
ATOM 1781 C CA . HIS B 1 68 ? 0.019 17.953 6.781 1 93.19 68 HIS B CA 1
ATOM 1782 C C . HIS B 1 68 ? -1.388 18.547 6.797 1 93.19 68 HIS B C 1
ATOM 1784 O O . HIS B 1 68 ? -1.573 19.719 7.141 1 93.19 68 HIS B O 1
ATOM 1790 N N . GLY B 1 69 ? -2.266 17.734 6.398 1 86.5 69 GLY B N 1
ATOM 1791 C CA . GLY B 1 69 ? -3.652 18.156 6.445 1 86.5 69 GLY B CA 1
ATOM 1792 C C . GLY B 1 69 ? -4.09 18.609 7.824 1 86.5 69 GLY B C 1
ATOM 1793 O O . GLY B 1 69 ? -4.789 19.625 7.957 1 86.5 69 GLY B O 1
ATOM 1794 N N . ALA B 1 70 ? -3.715 17.875 8.773 1 85.5 70 ALA B N 1
ATOM 1795 C CA . ALA B 1 70 ? -4.059 18.219 10.148 1 85.5 70 ALA B CA 1
ATOM 1796 C C . ALA B 1 70 ? -3.449 19.562 10.547 1 85.5 70 ALA B C 1
ATOM 1798 O O . ALA B 1 70 ? -4.055 20.312 11.305 1 85.5 70 ALA B O 1
ATOM 1799 N N . LEU B 1 71 ? -2.27 19.766 10.117 1 89 71 LEU B N 1
ATOM 1800 C CA . LEU B 1 71 ? -1.57 21 10.43 1 89 71 LEU B CA 1
ATOM 1801 C C . LEU B 1 71 ? -2.221 22.188 9.727 1 89 71 LEU B C 1
ATOM 1803 O O . LEU B 1 71 ? -2.246 23.297 10.258 1 89 71 LEU B O 1
ATOM 1807 N N . LEU B 1 72 ? -2.648 22 8.57 1 85.38 72 LEU B N 1
ATOM 1808 C CA . LEU B 1 72 ? -3.268 23.062 7.789 1 85.38 72 LEU B CA 1
ATOM 1809 C C . LEU B 1 72 ? -4.66 23.391 8.32 1 85.38 72 LEU B C 1
ATOM 1811 O O . LEU B 1 72 ? -5.137 24.516 8.18 1 85.38 72 LEU B O 1
ATOM 1815 N N . CYS B 1 73 ? -5.297 22.375 8.734 1 78.19 73 CYS B N 1
ATOM 1816 C CA . CYS B 1 73 ? -6.637 22.562 9.281 1 78.19 73 CYS B CA 1
ATOM 1817 C C . CYS B 1 73 ? -6.695 22.125 10.742 1 78.19 73 CYS B C 1
ATOM 1819 O O . CYS B 1 73 ? -7.266 21.078 11.062 1 78.19 73 CYS B O 1
ATOM 1821 N N . PRO B 1 74 ? -5.973 22.953 11.562 1 62.69 74 PRO B N 1
ATOM 1822 C CA . PRO B 1 74 ? -5.934 22.547 12.969 1 62.69 74 PRO B CA 1
ATOM 1823 C C . PRO B 1 74 ? -7.32 22.484 13.609 1 62.69 74 PRO B C 1
ATOM 1825 O O . PRO B 1 74 ? -8.211 23.25 13.219 1 62.69 74 PRO B O 1
ATOM 1828 N N . THR B 1 75 ? -7.684 21.359 14.133 1 55.16 75 THR B N 1
ATOM 1829 C CA . THR B 1 75 ? -8.945 21.281 14.859 1 55.16 75 THR B CA 1
ATOM 1830 C C . THR B 1 75 ? -9.102 22.453 15.812 1 55.16 75 THR B C 1
ATOM 1832 O O . THR B 1 75 ? -8.195 22.734 16.609 1 55.16 75 THR B O 1
ATOM 1835 N N . THR B 1 76 ? -9.57 23.516 15.383 1 47.06 76 THR B N 1
ATOM 1836 C CA . THR B 1 76 ? -9.93 24.5 16.406 1 47.06 76 THR B CA 1
ATOM 1837 C C . THR B 1 76 ? -10.781 23.859 17.5 1 47.06 76 THR B C 1
ATOM 1839 O O . THR B 1 76 ? -11.461 22.859 17.25 1 47.06 76 THR B O 1
ATOM 1842 N N . GLY B 1 77 ? -10.773 24.453 18.797 1 42.94 77 GLY B N 1
ATOM 1843 C CA . GLY B 1 77 ? -11.445 24.156 20.047 1 42.94 77 GLY B CA 1
ATOM 1844 C C . GLY B 1 77 ? -12.547 23.125 19.906 1 42.94 77 GLY B C 1
ATOM 1845 O O . GLY B 1 77 ? -12.477 22.047 20.516 1 42.94 77 GLY B O 1
ATOM 1846 N N . GLU B 1 78 ? -13.898 23.625 19.766 1 44.31 78 GLU B N 1
ATOM 1847 C CA . GLU B 1 78 ? -15.133 22.844 19.797 1 44.31 78 GLU B CA 1
ATOM 1848 C C . GLU B 1 78 ? -15.234 21.922 18.578 1 44.31 78 GLU B C 1
ATOM 1850 O O . GLU B 1 78 ? -16.203 21.188 18.438 1 44.31 78 GLU B O 1
ATOM 1855 N N . GLY B 1 79 ? -14.508 22.156 17.453 1 44.22 79 GLY B N 1
ATOM 1856 C CA . GLY B 1 79 ? -14.805 21.688 16.109 1 44.22 79 GLY B CA 1
ATOM 1857 C C . GLY B 1 79 ? -14.039 20.422 15.75 1 44.22 79 GLY B C 1
ATOM 1858 O O . GLY B 1 79 ? -13.078 20.062 16.422 1 44.22 79 GLY B O 1
ATOM 1859 N N . HIS B 1 80 ? -14.68 19.531 14.984 1 43.59 80 HIS B N 1
ATOM 1860 C CA . HIS B 1 80 ? -14.328 18.203 14.5 1 43.59 80 HIS B CA 1
ATOM 1861 C C . HIS B 1 80 ? -13.008 18.219 13.75 1 43.59 80 HIS B C 1
ATOM 1863 O O . HIS B 1 80 ? -12.797 19.047 12.867 1 43.59 80 HIS B O 1
ATOM 1869 N N . ALA B 1 81 ? -11.906 18.078 14.422 1 43.59 81 ALA B N 1
ATOM 1870 C CA . ALA B 1 81 ? -10.656 17.812 13.719 1 43.59 81 ALA B CA 1
ATOM 1871 C C . ALA B 1 81 ? -10.914 17.312 12.305 1 43.59 81 ALA B C 1
ATOM 1873 O O . ALA B 1 81 ? -11.828 16.516 12.078 1 43.59 81 ALA B O 1
ATOM 1874 N N . VAL B 1 82 ? -10.688 18.156 11.289 1 46.22 82 VAL B N 1
ATOM 1875 C CA . VAL B 1 82 ? -10.711 17.641 9.93 1 46.22 82 VAL B CA 1
ATOM 1876 C C . VAL B 1 82 ? -10.32 16.156 9.938 1 46.22 82 VAL B C 1
ATOM 1878 O O . VAL B 1 82 ? -9.25 15.789 10.438 1 46.22 82 VAL B O 1
ATOM 1881 N N . GLN B 1 83 ? -11.172 15.336 10.375 1 50.69 83 GLN B N 1
ATOM 1882 C CA . GLN B 1 83 ? -10.914 13.906 10.227 1 50.69 83 GLN B CA 1
ATOM 1883 C C . GLN B 1 83 ? -10.156 13.617 8.938 1 50.69 83 GLN B C 1
ATOM 1885 O O . GLN B 1 83 ? -10.586 14.023 7.855 1 50.69 83 GLN B O 1
ATOM 1890 N N . LEU B 1 84 ? -8.781 13.812 8.961 1 54.28 84 LEU B N 1
ATOM 1891 C CA . LEU B 1 84 ? -7.867 13.445 7.883 1 54.28 84 LEU B CA 1
ATOM 1892 C C . LEU B 1 84 ? -8.484 12.375 6.988 1 54.28 84 LEU B C 1
ATOM 1894 O O . LEU B 1 84 ? -9.07 11.406 7.477 1 54.28 84 LEU B O 1
ATOM 1898 N N . GLY B 1 85 ? -8.898 12.828 5.676 1 62.75 85 GLY B N 1
ATOM 1899 C CA . GLY B 1 85 ? -9.5 12.156 4.535 1 62.75 85 GLY B CA 1
ATOM 1900 C C . GLY B 1 85 ? -8.812 10.852 4.176 1 62.75 85 GLY B C 1
ATOM 1901 O O . GLY B 1 85 ? -7.879 10.43 4.863 1 62.75 85 GLY B O 1
ATOM 1902 N N . TYR B 1 86 ? -9.359 10.062 3.6 1 71.69 86 TYR B N 1
ATOM 1903 C CA . TYR B 1 86 ? -9 8.766 3.049 1 71.69 86 TYR B CA 1
ATOM 1904 C C . TYR B 1 86 ? -8.25 8.914 1.731 1 71.69 86 TYR B C 1
ATOM 1906 O O . TYR B 1 86 ? -8.523 9.836 0.958 1 71.69 86 TYR B O 1
ATOM 1914 N N . LEU B 1 87 ? -7.191 8.055 1.653 1 79.44 87 LEU B N 1
ATOM 1915 C CA . LEU B 1 87 ? -6.508 7.965 0.365 1 79.44 87 LEU B CA 1
ATOM 1916 C C . LEU B 1 87 ? -7.48 7.559 -0.737 1 79.44 87 LEU B C 1
ATOM 1918 O O . LEU B 1 87 ? -8.141 6.52 -0.638 1 79.44 87 LEU B O 1
ATOM 1922 N N . ILE B 1 88 ? -7.652 8.445 -1.715 1 80 88 ILE B N 1
ATOM 1923 C CA . ILE B 1 88 ? -8.648 8.125 -2.73 1 80 88 ILE B CA 1
ATOM 1924 C C . ILE B 1 88 ? -7.953 7.652 -4.004 1 80 88 ILE B C 1
ATOM 1926 O O . ILE B 1 88 ? -8.562 6.988 -4.848 1 80 88 ILE B O 1
ATOM 1930 N N . SER B 1 89 ? -6.738 8.102 -4.262 1 86.69 89 SER B N 1
ATOM 1931 C CA . SER B 1 89 ? -6.012 7.613 -5.426 1 86.69 89 SER B CA 1
ATOM 1932 C C . SER B 1 89 ? -4.504 7.672 -5.203 1 86.69 89 SER B C 1
ATOM 1934 O O . SER B 1 89 ? -4.023 8.484 -4.41 1 86.69 89 SER B O 1
ATOM 1936 N N . VAL B 1 90 ? -3.828 6.773 -5.832 1 90.38 90 VAL B N 1
ATOM 1937 C CA . VAL B 1 90 ? -2.377 6.805 -5.973 1 90.38 90 VAL B CA 1
ATOM 1938 C C . VAL B 1 90 ? -1.997 6.602 -7.438 1 90.38 90 VAL B C 1
ATOM 1940 O O . VAL B 1 90 ? -2.602 5.781 -8.133 1 90.38 90 VAL B O 1
ATOM 1943 N N . ARG B 1 91 ? -1.046 7.434 -7.887 1 88.56 91 ARG B N 1
ATOM 1944 C CA . ARG B 1 91 ? -0.696 7.402 -9.305 1 88.56 91 ARG B CA 1
ATOM 1945 C C . ARG B 1 91 ? 0.807 7.57 -9.5 1 88.56 91 ARG B C 1
ATOM 1947 O O . ARG B 1 91 ? 1.483 8.172 -8.664 1 88.56 91 ARG B O 1
ATOM 1954 N N . ASN B 1 92 ? 1.265 7.02 -10.664 1 92.12 92 ASN B N 1
ATOM 1955 C CA . ASN B 1 92 ? 2.623 7.219 -11.156 1 92.12 92 ASN B CA 1
ATOM 1956 C C . ASN B 1 92 ? 3.662 6.93 -10.078 1 92.12 92 ASN B C 1
ATOM 1958 O O . ASN B 1 92 ? 4.586 7.715 -9.875 1 92.12 92 ASN B O 1
ATOM 1962 N N . VAL B 1 93 ? 3.43 5.844 -9.406 1 94 93 VAL B N 1
ATOM 1963 C CA . VAL B 1 93 ? 4.371 5.461 -8.359 1 94 93 VAL B CA 1
ATOM 1964 C C . VAL B 1 93 ? 5.574 4.758 -8.977 1 94 93 VAL B C 1
ATOM 1966 O O . VAL B 1 93 ? 5.418 3.84 -9.789 1 94 93 VAL B O 1
ATOM 1969 N N . VAL B 1 94 ? 6.723 5.219 -8.648 1 93 94 VAL B N 1
ATOM 1970 C CA . VAL B 1 94 ? 7.973 4.605 -9.086 1 93 94 VAL B CA 1
ATOM 1971 C C . VAL B 1 94 ? 8.75 4.102 -7.867 1 93 94 VAL B C 1
ATOM 1973 O O . VAL B 1 94 ? 9.086 4.883 -6.969 1 93 94 VAL B O 1
ATOM 1976 N N . LEU B 1 95 ? 9.008 2.857 -7.832 1 92.69 95 LEU B N 1
ATOM 1977 C CA . LEU B 1 95 ? 9.844 2.238 -6.809 1 92.69 95 LEU B CA 1
ATOM 1978 C C . LEU B 1 95 ? 11.273 2.041 -7.316 1 92.69 95 LEU B C 1
ATOM 1980 O O . LEU B 1 95 ? 11.484 1.396 -8.344 1 92.69 95 LEU B O 1
ATOM 1984 N N . ARG B 1 96 ? 12.227 2.492 -6.621 1 93.5 96 ARG B N 1
ATOM 1985 C CA . ARG B 1 96 ? 13.609 2.406 -7.078 1 93.5 96 ARG B CA 1
ATOM 1986 C C . ARG B 1 96 ? 14.367 1.313 -6.332 1 93.5 96 ARG B C 1
ATOM 1988 O O . ARG B 1 96 ? 15.5 0.99 -6.68 1 93.5 96 ARG B O 1
ATOM 1995 N N . VAL B 1 97 ? 13.789 0.813 -5.309 1 90.56 97 VAL B N 1
ATOM 1996 C CA . VAL B 1 97 ? 14.258 -0.36 -4.582 1 90.56 97 VAL B CA 1
ATOM 1997 C C . VAL B 1 97 ? 13.117 -1.358 -4.41 1 90.56 97 VAL B C 1
ATOM 1999 O O . VAL B 1 97 ? 11.953 -1.031 -4.66 1 90.56 97 VAL B O 1
ATOM 2002 N N . SER B 1 98 ? 13.5 -2.547 -4.027 1 84.25 98 SER B N 1
ATOM 2003 C CA . SER B 1 98 ? 12.477 -3.576 -3.885 1 84.25 98 SER B CA 1
ATOM 2004 C C . SER B 1 98 ? 11.953 -3.641 -2.455 1 84.25 98 SER B C 1
ATOM 2006 O O . SER B 1 98 ? 10.844 -4.117 -2.215 1 84.25 98 SER B O 1
ATOM 2008 N N . ARG B 1 99 ? 12.766 -3.195 -1.54 1 89.94 99 ARG B N 1
ATOM 2009 C CA . ARG B 1 99 ? 12.414 -3.324 -0.128 1 89.94 99 ARG B CA 1
ATOM 2010 C C . ARG B 1 99 ? 12.945 -2.139 0.674 1 89.94 99 ARG B C 1
ATOM 2012 O O . ARG B 1 99 ? 13.852 -1.432 0.227 1 89.94 99 ARG B O 1
ATOM 2019 N N . LEU B 1 100 ? 12.359 -1.944 1.864 1 95.19 100 LEU B N 1
ATOM 2020 C CA . LEU B 1 100 ? 12.734 -0.804 2.693 1 95.19 100 LEU B CA 1
ATOM 2021 C C . LEU B 1 100 ? 13.438 -1.264 3.967 1 95.19 100 LEU B C 1
ATOM 2023 O O . LEU B 1 100 ? 14.117 -0.473 4.629 1 95.19 100 LEU B O 1
ATOM 2027 N N . ASP B 1 101 ? 13.25 -2.5 4.418 1 94.19 101 ASP B N 1
ATOM 2028 C CA . ASP B 1 101 ? 13.703 -2.975 5.719 1 94.19 101 ASP B CA 1
ATOM 2029 C C . ASP B 1 101 ? 15.227 -3.062 5.773 1 94.19 101 ASP B C 1
ATOM 2031 O O . ASP B 1 101 ? 15.812 -3.162 6.855 1 94.19 101 ASP B O 1
ATOM 2035 N N . ASP B 1 102 ? 15.859 -3.055 4.641 1 94.38 102 ASP B N 1
ATOM 2036 C CA . ASP B 1 102 ? 17.312 -3.197 4.629 1 94.38 102 ASP B CA 1
ATOM 2037 C C . ASP B 1 102 ? 18 -1.855 4.375 1 94.38 102 ASP B C 1
ATOM 2039 O O . ASP B 1 102 ? 19.203 -1.806 4.102 1 94.38 102 ASP B O 1
ATOM 2043 N N . ILE B 1 103 ? 17.25 -0.767 4.32 1 96.12 103 ILE B N 1
ATOM 2044 C CA . ILE B 1 103 ? 17.797 0.576 4.203 1 96.12 103 ILE B CA 1
ATOM 2045 C C . ILE B 1 103 ? 18.375 1.013 5.547 1 96.12 103 ILE B C 1
ATOM 2047 O O . ILE B 1 103 ? 17.672 1.018 6.559 1 96.12 103 ILE B O 1
ATOM 2051 N N . ASP B 1 104 ? 19.656 1.435 5.391 1 93.38 104 ASP B N 1
ATOM 2052 C CA . ASP B 1 104 ? 20.281 1.965 6.59 1 93.38 104 ASP B CA 1
ATOM 2053 C C . ASP B 1 104 ? 19.875 3.412 6.844 1 93.38 104 ASP B C 1
ATOM 2055 O O . ASP B 1 104 ? 19.531 4.137 5.906 1 93.38 104 ASP B O 1
ATOM 2059 N N . GLY B 1 105 ? 19.812 3.811 8.047 1 95.19 105 GLY B N 1
ATOM 2060 C CA . GLY B 1 105 ? 19.5 5.188 8.375 1 95.19 105 GLY B CA 1
ATOM 2061 C C . GLY B 1 105 ? 18 5.465 8.391 1 95.19 105 GLY B C 1
ATOM 2062 O O . GLY B 1 105 ? 17.203 4.598 8.039 1 95.19 105 GLY B O 1
ATOM 2063 N N . ASP B 1 106 ? 17.719 6.742 8.625 1 98.06 106 ASP B N 1
ATOM 2064 C CA . ASP B 1 106 ? 16.328 7.137 8.742 1 98.06 106 ASP B CA 1
ATOM 2065 C C . ASP B 1 106 ? 15.727 7.438 7.371 1 98.06 106 ASP B C 1
ATOM 2067 O O . ASP B 1 106 ? 16.438 7.855 6.457 1 98.06 106 ASP B O 1
ATOM 2071 N N . LEU B 1 107 ? 14.422 7.203 7.246 1 98.62 107 LEU B N 1
ATOM 2072 C CA . LEU B 1 107 ? 13.711 7.641 6.051 1 98.62 107 LEU B CA 1
ATOM 2073 C C . LEU B 1 107 ? 13.312 9.109 6.16 1 98.62 107 LEU B C 1
ATOM 2075 O O . LEU B 1 107 ? 13 9.594 7.254 1 98.62 107 LEU B O 1
ATOM 2079 N N . THR B 1 108 ? 13.367 9.797 5.066 1 98.75 108 THR B N 1
ATOM 2080 C CA . THR B 1 108 ? 12.805 11.133 4.914 1 98.75 108 THR B CA 1
ATOM 2081 C C . THR B 1 108 ? 11.617 11.117 3.953 1 98.75 108 THR B C 1
ATOM 2083 O O . THR B 1 108 ? 11.758 10.727 2.793 1 98.75 108 THR B O 1
ATOM 2086 N N . ILE B 1 109 ? 10.477 11.484 4.453 1 98.81 109 ILE B N 1
ATOM 2087 C CA . IL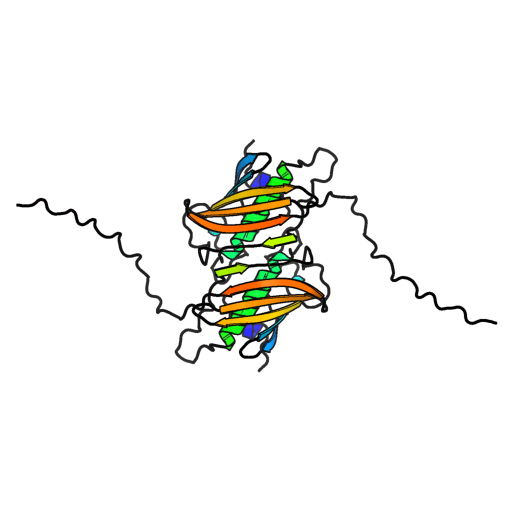E B 1 109 ? 9.258 11.508 3.654 1 98.81 109 ILE B CA 1
ATOM 2088 C C . ILE B 1 109 ? 8.844 12.953 3.385 1 98.81 109 ILE B C 1
ATOM 2090 O O . ILE B 1 109 ? 8.656 13.734 4.316 1 98.81 109 ILE B O 1
ATOM 2094 N N . THR B 1 110 ? 8.695 13.25 2.094 1 98.75 110 THR B N 1
ATOM 2095 C CA . THR B 1 110 ? 8.234 14.586 1.726 1 98.75 110 THR B CA 1
ATOM 2096 C C . THR B 1 110 ? 6.945 14.508 0.908 1 98.75 110 THR B C 1
ATOM 2098 O O . THR B 1 110 ? 6.812 13.648 0.036 1 98.75 110 THR B O 1
ATOM 2101 N N . ALA B 1 111 ? 6.059 15.367 1.239 1 97.88 111 ALA B N 1
ATOM 2102 C CA . ALA B 1 111 ? 4.832 15.547 0.468 1 97.88 111 ALA B CA 1
ATOM 2103 C C . ALA B 1 111 ? 4.645 17.016 0.069 1 97.88 111 ALA B C 1
ATOM 2105 O O . ALA B 1 111 ? 4.766 17.906 0.906 1 97.88 111 ALA B O 1
ATOM 2106 N N . GLU B 1 112 ? 4.414 17.203 -1.202 1 97.94 112 GLU B N 1
ATOM 2107 C CA . GLU B 1 112 ? 4.188 18.531 -1.758 1 97.94 112 GLU B CA 1
ATOM 2108 C C . GLU B 1 112 ? 2.777 18.641 -2.334 1 97.94 112 GLU B C 1
ATOM 2110 O O . GLU B 1 112 ? 2.408 17.906 -3.244 1 97.94 112 GLU B O 1
ATOM 2115 N N . LYS B 1 113 ? 2.137 19.641 -1.834 1 94.69 113 LYS B N 1
ATOM 2116 C CA . LYS B 1 113 ? 0.781 19.891 -2.312 1 94.69 113 LYS B CA 1
ATOM 2117 C C . LYS B 1 113 ? 0.793 20.469 -3.725 1 94.69 113 LYS B C 1
ATOM 2119 O O . LYS B 1 113 ? 1.477 21.453 -3.99 1 94.69 113 LYS B O 1
ATOM 2124 N N . LEU B 1 114 ? 0.055 19.812 -4.605 1 93.75 114 LEU B N 1
ATOM 2125 C CA . LEU B 1 114 ? -0.009 20.25 -5.996 1 93.75 114 LEU B CA 1
ATOM 2126 C C . LEU B 1 114 ? -1.293 21.031 -6.266 1 93.75 114 LEU B C 1
ATOM 2128 O O . LEU B 1 114 ? -1.305 21.953 -7.082 1 93.75 114 LEU B O 1
ATOM 2132 N N . ALA B 1 115 ? -2.336 20.625 -5.684 1 82.94 115 ALA B N 1
ATOM 2133 C CA . ALA B 1 115 ? -3.641 21.25 -5.867 1 82.94 115 ALA B CA 1
ATOM 2134 C C . ALA B 1 115 ? -4.523 21.047 -4.641 1 82.94 115 ALA B C 1
ATOM 2136 O O . ALA B 1 115 ? -4.289 20.141 -3.84 1 82.94 115 ALA B O 1
ATOM 2137 N N . ASN B 1 116 ? -5.348 22.078 -4.387 1 71.88 116 ASN B N 1
ATOM 2138 C CA . ASN B 1 116 ? -6.305 22 -3.287 1 71.88 116 ASN B CA 1
ATOM 2139 C C . ASN B 1 116 ? -7.727 22.297 -3.762 1 71.88 116 ASN B C 1
ATOM 2141 O O . ASN B 1 116 ? -8.078 23.453 -4.004 1 71.88 116 ASN B O 1
ATOM 2145 N N . THR B 1 117 ? -8.281 21.344 -4.191 1 70.06 117 THR B N 1
ATOM 2146 C CA . THR B 1 117 ? -9.703 21.5 -4.488 1 70.06 117 THR B CA 1
ATOM 2147 C C . THR B 1 117 ? -10.547 20.719 -3.484 1 70.06 117 THR B C 1
ATOM 2149 O O . THR B 1 117 ? -10.375 20.859 -2.273 1 70.06 117 THR B O 1
ATOM 2152 N N . ASP B 1 118 ? -11.484 19.922 -3.85 1 69.44 118 ASP B N 1
ATOM 2153 C CA . ASP B 1 118 ? -12.289 19.047 -2.994 1 69.44 118 ASP B CA 1
ATOM 2154 C C . ASP B 1 118 ? -11.43 17.938 -2.395 1 69.44 118 ASP B C 1
ATOM 2156 O O . ASP B 1 118 ? -11.828 17.312 -1.412 1 69.44 118 ASP B O 1
ATOM 2160 N N . ASN B 1 119 ? -10.297 17.797 -3.047 1 77.56 119 ASN B N 1
ATOM 2161 C CA . ASN B 1 119 ? -9.305 16.844 -2.578 1 77.56 119 ASN B CA 1
ATOM 2162 C C . ASN B 1 119 ? -7.902 17.453 -2.574 1 77.56 119 ASN B C 1
ATOM 2164 O O . ASN B 1 119 ? -7.641 18.422 -3.283 1 77.56 119 ASN B O 1
ATOM 2168 N N . LEU B 1 120 ? -7.121 16.953 -1.611 1 85.06 120 LEU B N 1
ATOM 2169 C CA . LEU B 1 120 ? -5.719 17.344 -1.6 1 85.06 120 LEU B CA 1
ATOM 2170 C C . LEU B 1 120 ? -4.883 16.422 -2.471 1 85.06 120 LEU B C 1
ATOM 2172 O O . LEU B 1 120 ? -4.855 15.211 -2.248 1 85.06 120 LEU B O 1
ATOM 2176 N N . LEU B 1 121 ? -4.324 17.031 -3.498 1 91.44 121 LEU B N 1
ATOM 2177 C CA . LEU B 1 121 ? -3.393 16.281 -4.332 1 91.44 121 LEU B CA 1
ATOM 2178 C C . LEU B 1 121 ? -1.95 16.562 -3.928 1 91.44 121 LEU B C 1
ATOM 2180 O O . LEU B 1 121 ? -1.552 17.719 -3.809 1 91.44 121 LEU B O 1
ATOM 2184 N N . TYR B 1 122 ? -1.21 15.438 -3.754 1 95.62 122 TYR B N 1
ATOM 2185 C CA . TYR B 1 122 ? 0.181 15.578 -3.338 1 95.62 122 TYR B CA 1
ATOM 2186 C C . TYR B 1 122 ? 1.107 14.82 -4.281 1 95.62 122 TYR B C 1
ATOM 2188 O O . TYR B 1 122 ? 0.742 13.766 -4.809 1 95.62 122 TYR B O 1
ATOM 2196 N N . ARG B 1 123 ? 2.246 15.391 -4.496 1 97.62 123 ARG B N 1
ATOM 2197 C CA . ARG B 1 123 ? 3.41 14.594 -4.871 1 97.62 123 ARG B CA 1
ATOM 2198 C C . ARG B 1 123 ? 4.199 14.164 -3.639 1 97.62 123 ARG B C 1
ATOM 2200 O O . ARG B 1 123 ? 4.387 14.953 -2.709 1 97.62 123 ARG B O 1
ATOM 2207 N N . PHE B 1 124 ? 4.629 12.93 -3.615 1 97.88 124 PHE B N 1
ATOM 2208 C CA . PHE B 1 124 ? 5.391 12.492 -2.451 1 97.88 124 PHE B CA 1
ATOM 2209 C C . PHE B 1 124 ? 6.703 11.852 -2.873 1 97.88 124 PHE B C 1
ATOM 2211 O O . PHE B 1 124 ? 6.82 11.344 -3.992 1 97.88 124 PHE B O 1
ATOM 2218 N N . THR B 1 125 ? 7.66 11.883 -1.981 1 98.56 125 THR B N 1
ATOM 2219 C CA . THR B 1 125 ? 8.938 11.18 -2.102 1 98.56 125 THR B CA 1
ATOM 2220 C C . THR B 1 125 ? 9.305 10.508 -0.783 1 98.56 125 THR B C 1
ATOM 2222 O O . THR B 1 125 ? 8.961 11.008 0.292 1 98.56 125 THR B O 1
ATOM 2225 N N . VAL B 1 126 ? 9.938 9.398 -0.856 1 98.56 126 VAL B N 1
ATOM 2226 C CA . VAL B 1 126 ? 10.562 8.711 0.271 1 98.56 126 VAL B CA 1
ATOM 2227 C C . VAL B 1 126 ? 12.047 8.5 -0.014 1 98.56 126 VAL B C 1
ATOM 2229 O O . VAL B 1 126 ? 12.414 7.848 -0.992 1 98.56 126 VAL B O 1
ATOM 2232 N N . LEU B 1 127 ? 12.875 9.039 0.842 1 98.62 127 LEU B N 1
ATOM 2233 C CA . LEU B 1 127 ? 14.32 8.945 0.682 1 98.62 127 LEU B CA 1
ATOM 2234 C C . LEU B 1 127 ? 14.945 8.156 1.826 1 98.62 127 LEU B C 1
ATOM 2236 O O . LEU B 1 127 ? 14.43 8.164 2.947 1 98.62 127 LEU B O 1
ATOM 2240 N N . GLY B 1 128 ? 15.992 7.449 1.576 1 97.81 128 GLY B N 1
ATOM 2241 C CA . GLY B 1 128 ? 16.891 6.859 2.557 1 97.81 128 GLY B CA 1
ATOM 2242 C C . GLY B 1 128 ? 18.328 7.266 2.359 1 97.81 128 GLY B C 1
ATOM 2243 O O . GLY B 1 128 ? 18.922 6.984 1.316 1 97.81 128 GLY B O 1
ATOM 2244 N N . GLN B 1 129 ? 18.875 7.938 3.391 1 93.44 129 GLN B N 1
ATOM 2245 C CA . GLN B 1 129 ? 20.25 8.422 3.301 1 93.44 129 GLN B CA 1
ATOM 2246 C C . GLN B 1 129 ? 20.438 9.297 2.068 1 93.44 129 GLN B C 1
ATOM 2248 O O . GLN B 1 129 ? 21.422 9.133 1.33 1 93.44 129 GLN B O 1
ATOM 2253 N N . GLY B 1 130 ? 19.422 10.07 1.783 1 93.88 130 GLY B N 1
ATOM 2254 C CA . GLY B 1 130 ? 19.516 11.039 0.702 1 93.88 130 GLY B CA 1
ATOM 2255 C C . GLY B 1 130 ? 19.219 10.445 -0.661 1 93.88 130 GLY B C 1
ATOM 2256 O O . GLY B 1 130 ? 19.156 11.164 -1.66 1 93.88 130 GLY B O 1
ATOM 2257 N N . ARG B 1 131 ? 19.016 9.148 -0.71 1 96.5 131 ARG B N 1
ATOM 2258 C CA . ARG B 1 131 ? 18.734 8.469 -1.969 1 96.5 131 ARG B CA 1
ATOM 2259 C C . ARG B 1 131 ? 17.234 8.258 -2.143 1 96.5 131 ARG B C 1
ATOM 2261 O O . ARG B 1 131 ? 16.547 7.848 -1.208 1 96.5 131 ARG B O 1
ATOM 2268 N N . MET B 1 132 ? 16.781 8.508 -3.385 1 97.94 132 MET B N 1
ATOM 2269 C CA . MET B 1 132 ? 15.367 8.297 -3.713 1 97.94 132 MET B CA 1
ATOM 2270 C C . MET B 1 132 ? 15.023 6.809 -3.699 1 97.94 132 MET B C 1
ATOM 2272 O O . MET B 1 132 ? 15.648 6.02 -4.41 1 97.94 132 MET B O 1
ATOM 2276 N N . LEU B 1 133 ? 14.062 6.449 -2.895 1 97.38 133 LEU B N 1
ATOM 2277 C CA . LEU B 1 133 ? 13.641 5.055 -2.803 1 97.38 133 LEU B CA 1
ATOM 2278 C C . LEU B 1 133 ? 12.344 4.828 -3.576 1 97.38 133 LEU B C 1
ATOM 2280 O O . LEU B 1 133 ? 12.195 3.809 -4.25 1 97.38 133 LEU B O 1
ATOM 2284 N N . LEU B 1 134 ? 11.445 5.738 -3.42 1 96.81 134 LEU B N 1
ATOM 2285 C CA . LEU B 1 134 ? 10.203 5.738 -4.188 1 96.81 134 LEU B CA 1
ATOM 2286 C C . LEU B 1 134 ? 9.602 7.137 -4.25 1 96.81 134 LEU B C 1
ATOM 2288 O O . LEU B 1 134 ? 9.922 7.992 -3.42 1 96.81 134 LEU B O 1
ATOM 2292 N N . ASP B 1 135 ? 8.742 7.379 -5.254 1 97.44 135 ASP B N 1
ATOM 2293 C CA . ASP B 1 135 ? 7.965 8.609 -5.387 1 97.44 135 ASP B CA 1
ATOM 2294 C C . ASP B 1 135 ? 6.66 8.352 -6.137 1 97.44 135 ASP B C 1
ATOM 2296 O O . ASP B 1 135 ? 6.438 7.254 -6.652 1 97.44 135 ASP B O 1
ATOM 2300 N N . GLY B 1 136 ? 5.809 9.328 -6.074 1 96.38 136 GLY B N 1
ATOM 2301 C CA . GLY B 1 136 ? 4.516 9.234 -6.73 1 96.38 136 GLY B CA 1
ATOM 2302 C C . GLY B 1 136 ? 3.578 10.375 -6.371 1 96.38 136 GLY B C 1
ATOM 2303 O O . GLY B 1 136 ? 4.016 11.406 -5.859 1 96.38 136 GLY B O 1
ATOM 2304 N N . ARG B 1 137 ? 2.338 10.203 -6.785 1 95.38 137 ARG B N 1
ATOM 2305 C CA . ARG B 1 137 ? 1.275 11.148 -6.457 1 95.38 137 ARG B CA 1
ATOM 2306 C C . ARG B 1 137 ? 0.121 10.453 -5.746 1 95.38 137 ARG B C 1
ATOM 2308 O O . ARG B 1 137 ? -0.112 9.258 -5.953 1 95.38 137 ARG B O 1
ATOM 2315 N N . ALA B 1 138 ? -0.491 11.203 -4.918 1 92.88 138 ALA B N 1
ATOM 2316 C CA . ALA B 1 138 ? -1.649 10.664 -4.211 1 92.88 138 ALA B CA 1
ATOM 2317 C C . ALA B 1 138 ? -2.646 11.766 -3.865 1 92.88 138 ALA B C 1
ATOM 2319 O O . ALA B 1 138 ? -2.264 12.922 -3.689 1 92.88 138 ALA B O 1
ATOM 2320 N N . ALA B 1 139 ? -3.861 11.367 -3.781 1 88.94 139 ALA B N 1
ATOM 2321 C CA . ALA B 1 139 ? -4.93 12.297 -3.418 1 88.94 139 ALA B CA 1
ATOM 2322 C C . ALA B 1 139 ? -5.625 11.859 -2.131 1 88.94 139 ALA B C 1
ATOM 2324 O O . ALA B 1 139 ? -5.875 10.672 -1.929 1 88.94 139 ALA B O 1
ATOM 2325 N N . LEU B 1 140 ? -5.875 12.812 -1.297 1 85.44 140 LEU B N 1
ATOM 2326 C CA . LEU B 1 140 ? -6.598 12.594 -0.048 1 85.44 140 LEU B CA 1
ATOM 2327 C C . LEU B 1 140 ? -7.906 13.375 -0.033 1 85.44 140 LEU B C 1
ATOM 2329 O O . LEU B 1 140 ? -7.938 14.555 -0.395 1 85.44 140 LEU B O 1
ATOM 2333 N N . LEU B 1 141 ? -8.961 12.625 0.254 1 76.31 141 LEU B N 1
ATOM 2334 C CA . LEU B 1 141 ? -10.234 13.305 0.465 1 76.31 141 LEU B CA 1
ATOM 2335 C C . LEU B 1 141 ? -10.289 13.938 1.853 1 76.31 141 LEU B C 1
ATOM 2337 O O . LEU B 1 141 ? -10.008 13.273 2.854 1 76.31 141 LEU B O 1
ATOM 2341 N N . LEU B 1 142 ? -10.469 15.203 1.852 1 66.94 142 LEU B N 1
ATOM 2342 C CA . LEU B 1 142 ? -10.609 15.906 3.123 1 66.94 142 LEU B CA 1
ATOM 2343 C C . LEU B 1 142 ? -12.062 15.906 3.588 1 66.94 142 LEU B C 1
ATOM 2345 O O . LEU B 1 142 ? -12.969 16.188 2.803 1 66.94 142 LEU B O 1
ATOM 2349 N N . ASP B 1 143 ? -12.477 14.859 4.348 1 59.81 143 ASP B N 1
ATOM 2350 C CA . ASP B 1 143 ? -13.844 14.93 4.848 1 59.81 143 ASP B CA 1
ATOM 2351 C C . ASP B 1 143 ? -13.992 16.016 5.91 1 59.81 143 ASP B C 1
ATOM 2353 O O . ASP B 1 143 ? -13.203 16.078 6.855 1 59.81 143 ASP B O 1
ATOM 2357 N N . ALA B 1 144 ? -14.586 17.125 5.414 1 50.5 144 ALA B N 1
ATOM 2358 C CA . ALA B 1 144 ? -15.102 18.016 6.457 1 50.5 144 ALA B CA 1
ATOM 2359 C C . ALA B 1 144 ? -15.977 17.234 7.441 1 50.5 144 ALA B C 1
ATOM 2361 O O . ALA B 1 144 ? -16.781 16.391 7.039 1 50.5 144 ALA B O 1
ATOM 2362 N N . ASN B 1 145 ? -15.711 16.891 8.391 1 41.78 145 ASN B N 1
ATOM 2363 C CA . ASN B 1 145 ? -16.578 16.297 9.398 1 41.78 145 ASN B CA 1
ATOM 2364 C C . ASN B 1 145 ? -17.969 16.938 9.383 1 41.78 145 ASN B C 1
ATOM 2366 O O . ASN B 1 145 ? -18.156 18.047 9.883 1 41.78 145 ASN B O 1
ATOM 2370 N N . PRO B 1 146 ? -19.031 16.672 8.352 1 37.56 146 PRO B N 1
ATOM 2371 C CA . PRO B 1 146 ? -20.359 16.922 8.914 1 37.56 146 PRO B CA 1
ATOM 2372 C C . PRO B 1 146 ? -20.547 16.328 10.312 1 37.56 146 PRO B C 1
ATOM 2374 O O . PRO B 1 146 ? -19.734 15.5 10.734 1 37.56 146 PRO B O 1
ATOM 2377 N N . SER B 1 147 ? -21.734 16.547 11.125 1 35.28 147 SER B N 1
ATOM 2378 C CA . SER B 1 147 ? -22.375 15.695 12.125 1 35.28 147 SER B CA 1
ATOM 2379 C C . SER B 1 147 ? -22.297 14.227 11.75 1 35.28 147 SER B C 1
ATOM 2381 O O . SER B 1 147 ? -22.266 13.883 10.562 1 35.28 147 SER B O 1
ATOM 2383 N N . ALA B 1 148 ? -22.031 13.195 12.648 1 34.59 148 ALA B N 1
ATOM 2384 C CA . ALA B 1 148 ? -22.312 11.766 12.719 1 34.59 148 ALA B CA 1
ATOM 2385 C C . ALA B 1 148 ? -23.5 11.398 11.828 1 34.59 148 ALA B C 1
ATOM 2387 O O . ALA B 1 148 ? -24.484 10.82 12.305 1 34.59 148 ALA B O 1
ATOM 2388 N N . ALA B 1 149 ? -24.141 12.219 10.984 1 30.92 149 ALA B N 1
ATOM 2389 C CA . ALA B 1 149 ? -25.438 11.836 10.414 1 30.92 149 ALA B CA 1
ATOM 2390 C C . ALA B 1 149 ? -25.312 10.555 9.586 1 30.92 149 ALA B C 1
ATOM 2392 O O . ALA B 1 149 ? -24.359 10.398 8.82 1 30.92 149 ALA B O 1
ATOM 2393 N N . GLY B 1 150 ? -25.984 9.414 10.094 1 32.62 150 GLY B N 1
ATOM 2394 C CA . GLY B 1 150 ? -26.422 8.133 9.547 1 32.62 150 GLY B CA 1
ATOM 2395 C C . GLY B 1 150 ? -26.781 8.211 8.078 1 32.62 150 GLY B C 1
ATOM 2396 O O . GLY B 1 150 ? -27.844 8.742 7.723 1 32.62 150 GLY B O 1
ATOM 2397 N N . HIS B 1 151 ? -26.016 8.57 7.285 1 32.31 151 HIS B N 1
ATOM 2398 C CA . HIS B 1 151 ? -26.422 8.562 5.883 1 32.31 151 HIS B CA 1
ATOM 2399 C C . HIS B 1 151 ? -27.25 7.328 5.555 1 32.31 151 HIS B C 1
ATOM 2401 O O . HIS B 1 151 ? -26.734 6.203 5.598 1 32.31 151 HIS B O 1
ATOM 2407 N N . SER B 1 152 ? -28.578 7.387 5.914 1 29.77 152 SER B N 1
ATOM 2408 C CA . SER B 1 152 ? -29.656 6.562 5.398 1 29.77 152 SER B CA 1
ATOM 2409 C C . SER B 1 152 ? -29.531 6.352 3.895 1 29.77 152 SER B C 1
ATOM 2411 O O . SER B 1 152 ? -29.453 7.316 3.131 1 29.77 152 SER B O 1
ATOM 2413 N N . PHE B 1 153 ? -28.875 5.441 3.477 1 29.58 153 PHE B N 1
ATOM 2414 C CA . PHE B 1 153 ? -29.109 5.027 2.1 1 29.58 153 PHE B CA 1
ATOM 2415 C C . PHE B 1 153 ? -30.609 5.051 1.775 1 29.58 153 PHE B C 1
ATOM 2417 O O . PHE B 1 153 ? -31.406 4.418 2.465 1 29.58 153 PHE B O 1
ATOM 2424 N N . ALA B 1 154 ? -31.141 6.156 1.286 1 28.23 154 ALA B N 1
ATOM 2425 C CA . ALA B 1 154 ? -32.5 6.289 0.743 1 28.23 154 ALA B CA 1
ATOM 2426 C C . ALA B 1 154 ? -32.938 4.988 0.097 1 28.23 154 ALA B C 1
ATOM 2428 O O . ALA B 1 154 ? -32.188 4.316 -0.592 1 28.23 154 ALA B O 1
ATOM 2429 N N . ALA B 1 155 ? -34.094 4.406 0.687 1 27.45 155 ALA B N 1
ATOM 2430 C CA . ALA B 1 155 ? -34.938 3.297 0.226 1 27.45 155 ALA B CA 1
ATOM 2431 C C . ALA B 1 155 ? -35.094 3.338 -1.289 1 27.45 155 ALA B C 1
ATOM 2433 O O . ALA B 1 155 ? -35.219 4.418 -1.878 1 27.45 155 ALA B O 1
ATOM 2434 N N . PRO B 1 156 ? -34.781 2.232 -1.933 1 26.16 156 PRO B N 1
ATOM 2435 C CA . PRO B 1 156 ? -35.094 2.164 -3.361 1 26.16 156 PRO B CA 1
ATOM 2436 C C . PRO B 1 156 ? -36.469 2.73 -3.695 1 26.16 156 PRO B C 1
ATOM 2438 O O . PRO B 1 156 ? -37.375 2.701 -2.855 1 26.16 156 PRO B O 1
ATOM 2441 N N . LEU B 1 157 ? -36.531 3.777 -4.449 1 26.58 157 LEU B N 1
ATOM 2442 C CA . LEU B 1 157 ? -37.75 4.309 -5.035 1 26.58 157 LEU B CA 1
ATOM 2443 C C . LEU B 1 157 ? -38.781 3.201 -5.234 1 26.58 157 LEU B C 1
ATOM 2445 O O . LEU B 1 157 ? -38.469 2.145 -5.785 1 26.58 157 LEU B O 1
ATOM 2449 N N . ALA B 1 158 ? -39.812 3.18 -4.234 1 29.23 158 ALA B N 1
ATOM 2450 C CA . ALA B 1 158 ? -41.031 2.398 -4.379 1 29.23 158 ALA B CA 1
ATOM 2451 C C . ALA B 1 158 ? -41.5 2.381 -5.832 1 29.23 158 ALA B C 1
ATOM 2453 O O . ALA B 1 158 ? -41.594 3.43 -6.477 1 29.23 158 ALA B O 1
ATOM 2454 N N . GLY B 1 159 ? -41.25 1.253 -6.488 1 25.44 159 GLY B N 1
ATOM 2455 C CA . GLY B 1 159 ? -41.844 1.005 -7.785 1 25.44 159 GLY B CA 1
ATOM 2456 C C . GLY B 1 159 ? -43.312 1.46 -7.855 1 25.44 159 GLY B C 1
ATOM 2457 O O . GLY B 1 159 ? -44.094 1.146 -6.973 1 25.44 159 GLY B O 1
ATOM 2458 N N . ILE B 1 160 ? -43.562 2.67 -8.359 1 26.34 160 ILE B N 1
ATOM 2459 C CA . ILE B 1 160 ? -44.844 3.207 -8.836 1 26.34 160 ILE B CA 1
ATOM 2460 C C . ILE B 1 160 ? -45.656 2.102 -9.508 1 26.34 160 ILE B C 1
ATOM 2462 O O . ILE B 1 160 ? -45.281 1.622 -10.586 1 26.34 160 ILE B O 1
ATOM 2466 N N . ARG B 1 161 ? -46.062 0.999 -8.664 1 31.31 161 ARG B N 1
ATOM 2467 C CA . ARG B 1 161 ? -47.094 0.135 -9.266 1 31.31 161 ARG B CA 1
ATOM 2468 C C . ARG B 1 161 ? -48.25 0.951 -9.773 1 31.31 161 ARG B C 1
ATOM 2470 O O . ARG B 1 161 ? -48.875 1.691 -9.016 1 31.31 161 ARG B O 1
ATOM 2477 N N . GLU B 1 162 ? -48.312 1.134 -11.008 1 28.28 162 GLU B N 1
ATOM 2478 C CA . GLU B 1 162 ? -49.438 1.645 -11.781 1 28.28 162 GLU B CA 1
ATOM 2479 C C . GLU B 1 162 ? -50.781 1.045 -11.289 1 28.28 162 GLU B C 1
ATOM 2481 O O . GLU B 1 162 ? -50.844 -0.15 -10.992 1 28.28 162 GLU B O 1
ATOM 2486 N N . GLU B 1 163 ? -51.656 1.752 -10.492 1 27.69 163 GLU B N 1
ATOM 2487 C CA . GLU B 1 163 ? -53.062 1.443 -10.188 1 27.69 163 GLU B CA 1
ATOM 2488 C C . GLU B 1 163 ? -53.75 0.849 -11.398 1 27.69 163 GLU B C 1
ATOM 2490 O O . GLU B 1 163 ? -53.688 1.386 -12.5 1 27.69 163 GLU B O 1
ATOM 2495 N N . PRO B 1 164 ? -54.031 -0.446 -11.445 1 32.62 164 PRO B N 1
ATOM 2496 C CA . PRO B 1 164 ? -55 -0.767 -12.484 1 32.62 164 PRO B CA 1
ATOM 2497 C C . PRO B 1 164 ? -56.25 0.099 -12.391 1 32.62 164 PRO B C 1
ATOM 2499 O O . PRO B 1 164 ? -56.562 0.67 -11.336 1 32.62 164 PRO B O 1
ATOM 2502 N N . HIS B 1 165 ? -56.906 0.614 -13.469 1 29.16 165 HIS B N 1
ATOM 2503 C CA . HIS B 1 165 ? -58.25 1.171 -13.68 1 29.16 165 HIS B CA 1
ATOM 2504 C C . HIS B 1 165 ? -59.312 0.366 -12.938 1 29.16 165 HIS B C 1
ATOM 2506 O O . HIS B 1 165 ? -59.156 -0.846 -12.758 1 29.16 165 HIS B O 1
ATOM 2512 N N . ALA B 1 166 ? -60.406 1.003 -12.5 1 21.73 166 ALA B N 1
ATOM 2513 C CA . ALA B 1 166 ? -61.719 0.396 -12.289 1 21.73 166 ALA B CA 1
ATOM 2514 C C . ALA B 1 166 ? -62.156 -0.396 -13.516 1 21.73 166 ALA B C 1
ATOM 2516 O O . ALA B 1 166 ? -61.906 0.023 -14.656 1 21.73 166 ALA B O 1
#

InterPro domains:
  IPR016776 ApeP-like dehydratase [PF22817] (8-125)
  IPR029069 HotDog domain superfamily [SSF54637] (6-137)

Secondary structure (DSSP, 8-state):
---BHHHHHTTSS--GGG----EEEEE-SSEEEEEE-GGG-TT-TT-BTTB-BGGGHHHHHHHHHHHHHHHHS---TTS---B-PPEEEEEEEEESSSBSTT--S-EEEEEEEEEESSEEEEEEEEEETTEEEEEEEEEEE-B----S------------------/---BHHHHHTTSS--GGG----EEEEE-SSEEEEEE-GGG-TT-TT-BTTB-BGGGHHHHHHHHHHHHHHHHS---TTS---B-PPEEEEEEEEESSSBSTT--S-EEEEEEEEEESSEEEEEEEEEETTEEEEEEEEEEE-B-----------------------

Radius of gyration: 22.83 Å; Cα contacts (8 Å, |Δi|>4): 709; chains: 2; bounding box: 122×57×41 Å

Sequence (332 aa):
MQLDRQWIAGQIPHQGGMHLLDAVERWDENTITCTATSHRWETLPLRAHGRLGAACGIEYAAQAMAVHGALLCPTTGEGHAVQLGYLISVRNVVLRVSRLDDIDGDLTITAEKLANTDNLLYRFTVLGQGRMLLDGRAALLLDANPSAAGHSFAAPLAGIREEPHAMQLDRQWIAGQIPHQGGMHLLDAVERWDENTITCTATSHRWETLPLRAHGRLGAACGIEYAAQAMAVHGALLCPTTGEGHAVQLGYLISVRNVVLRVSRLDDIDGDLTITAEKLANTDNLLYRFTVLGQGRMLLDGRAALLLDANPSAAGHSFAAPLAGIREEPHA

Solvent-accessible surface area (backbone atoms only — not comparable to full-atom values): 18146 Å² total; per-residue (Å²): 132,83,48,32,39,71,58,50,50,74,53,39,62,38,44,76,75,57,48,50,60,44,32,56,76,47,70,59,100,46,36,36,31,31,32,26,60,48,60,62,46,86,76,33,58,78,37,36,68,87,34,30,50,31,70,57,50,52,58,55,42,50,50,52,47,30,46,44,49,33,67,75,42,55,51,51,93,95,51,66,43,47,49,59,36,43,56,38,36,44,35,66,35,45,43,71,37,45,52,42,44,82,56,64,71,51,34,39,35,36,35,35,58,75,46,81,68,84,36,41,30,29,39,34,40,35,25,42,75,87,37,78,37,34,37,30,34,39,31,30,34,58,42,67,57,71,75,90,69,75,76,68,76,74,71,76,77,74,73,76,70,74,68,76,79,134,131,84,45,32,39,70,59,49,52,74,50,39,63,38,45,76,75,57,49,51,60,43,32,53,77,46,70,60,97,47,35,37,32,30,32,27,61,48,60,63,46,88,78,35,55,79,36,34,68,85,35,29,49,31,71,57,52,52,57,54,44,50,50,52,46,28,45,45,47,30,66,75,42,56,51,50,92,96,51,68,44,46,48,59,36,42,57,38,37,44,36,66,34,46,44,71,37,47,52,43,42,83,56,66,74,51,34,41,34,36,34,35,57,74,46,80,67,82,36,42,30,29,39,33,39,35,25,43,76,85,37,77,36,32,38,31,33,37,30,32,35,58,41,69,59,70,79,91,69,74,77,69,75,77,71,75,77,75,74,81,70,75,74,79,80,134